Protein AF-A0A194X4X1-F1 (afdb_monomer)

Foldseek 3Di:
DWWWFQDPVRAIDIDDDDPVDDDAEEEEQEDADLDNVLAQAQVCSVVVNNCPGPNVVSVSVRNVVCVVVVHRIYDDCRHNFHPVPPVRVVVCVVCVLVVLLRHPHYHYYYPPDDDDDDDDDDPDDDDVVCPDVHDDPPQLLVSLVSCCVVLVHDDDDDTPPHNVVSNVVSVVRSVLLVLLLVLLALDAQVVVLVVVQVVVVHQDLVLAVVVCVDPLNVCCVPPPPNVDDDDDDDPPSCVSSNVSNVQVVCVVPPDSPDFDFDHDADPVDPSRPDPLNRVSNRVSRVCVSPVNCSVVSSVVCVPCPSCVSPPPVD

Organism: Mollisia scopiformis (NCBI:txid149040)

Secondary structure (DSSP, 8-state):
-EEEEE-TTS-EEEEE--TT----EEEEEEPPPSSGGGSPPHHHHHTT--TTSHHHHHHHHHHHHHHHTT-SEEE-HHHHS-TT-HHHHHHHHHHHHHHHHH-SEEEEE-TT-PPPPPPTT--S---SSTTTSTT----TTHHHHTTHHHHT------TTS-HHHHHHHHHHHHHHHHHHHHHH-SS-HHHHHHHHHHHTT---THHHHHHHTSHHHHHHHH-SS---------TTSSHHHHHHHHHHHHHHHS-TT---------TT-GGGSSHHHHHHHHHHHHHHH-GGGHHHHHHHHHHHGGGGGTSTT-

Sequence (314 aa):
MRLLQYNNDGDFSLIEFNESDIPEYAILSHTWEQDNSKEVTYAEVISGTGQNKDGFKKINFCGEQARQDGLPYFWVDTCCINKQNKAELRHSINSIFRWYRNASRYYVYLSDVSTRKRKASDQSSEHNWDLSFREKTGKEEDKAYSLLGIFGVSIVPTYGEGVAKAFDWLWNRFREIQKCMQDLRPTDPRLDKQRIEATKGGLLQEAYRWVIETSDFQQWRTNQHHRLLWIKGDPGKGKTMLLCGIADELQNSLAKSALLSYFFCQATDSRINRATAVLRGLIYLLVDQQPSLVSHVQASYDEAGKALFEDANA

InterPro domains:
  IPR007111 NACHT nucleoside triphosphatase [PS50837] (227-289)
  IPR010730 Heterokaryon incompatibility [PF06985] (25-138)
  IPR027417 P-loop containing nucleoside triphosphate hydrolase [G3DSA:3.40.50.300] (197-302)
  IPR027417 P-loop containing nucleoside triphosphate hydrolase [SSF52540] (175-281)
  IPR056884 Nephrocystin 3-like, N-terminal [PF24883] (208-304)

Radius of gyration: 24.35 Å; Cα contacts (8 Å, |Δi|>4): 338; chains: 1; bounding box: 62×50×67 Å

pLDDT: mean 79.11, std 14.02, range [32.91, 95.5]

Structure (mmCIF, N/CA/C/O backbone):
data_AF-A0A194X4X1-F1
#
_entry.id   AF-A0A194X4X1-F1
#
loop_
_atom_site.group_PDB
_atom_site.id
_atom_site.type_symbol
_atom_site.label_atom_id
_atom_site.label_alt_id
_atom_site.label_comp_id
_atom_site.label_asym_id
_atom_site.label_entity_id
_atom_site.label_seq_id
_atom_site.pdbx_PDB_ins_code
_atom_site.Cartn_x
_atom_site.Cartn_y
_atom_site.Cartn_z
_atom_site.occupancy
_atom_site.B_iso_or_equiv
_atom_site.auth_seq_id
_atom_site.auth_comp_id
_atom_site.auth_asym_id
_atom_site.auth_atom_id
_atom_site.pdbx_PDB_model_num
ATOM 1 N N . MET A 1 1 ? -9.346 -14.250 13.590 1.00 90.38 1 MET A N 1
ATOM 2 C CA . MET A 1 1 ? -9.015 -12.877 14.045 1.00 90.38 1 MET A CA 1
ATOM 3 C C . MET A 1 1 ? -8.164 -12.924 15.312 1.00 90.38 1 MET A C 1
ATOM 5 O O . MET A 1 1 ? -8.413 -13.788 16.138 1.00 90.38 1 MET A O 1
ATOM 9 N N . ARG A 1 2 ? -7.192 -12.019 15.502 1.00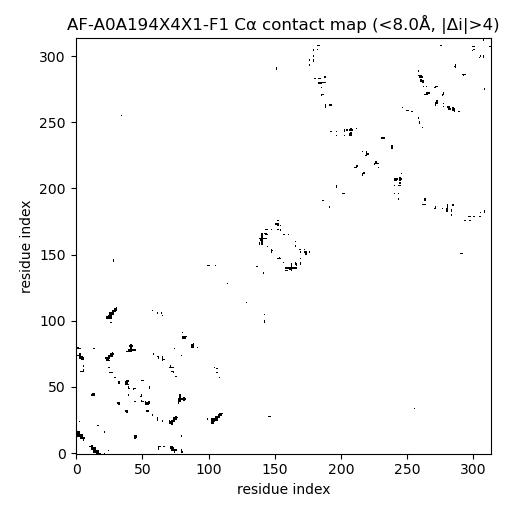 94.25 2 ARG A N 1
ATOM 10 C CA . ARG A 1 2 ? -6.508 -11.867 16.802 1.00 94.25 2 ARG A CA 1
ATOM 11 C C . ARG A 1 2 ? -6.948 -10.591 17.502 1.00 94.25 2 ARG A C 1
ATOM 13 O O . ARG A 1 2 ? -7.105 -9.582 16.826 1.00 94.25 2 ARG A O 1
ATOM 20 N N . LEU A 1 3 ? -7.136 -10.647 18.813 1.00 95.50 3 LEU A N 1
ATOM 21 C CA . LEU A 1 3 ? -7.561 -9.533 19.659 1.00 95.50 3 LEU A CA 1
ATOM 22 C C . LEU A 1 3 ? -6.551 -9.321 20.788 1.00 95.50 3 LEU A C 1
ATOM 24 O O . LEU A 1 3 ? -5.897 -10.265 21.228 1.00 95.50 3 LEU A O 1
ATOM 28 N N . LEU A 1 4 ? -6.443 -8.086 21.261 1.00 94.81 4 LEU A N 1
ATOM 29 C CA . LEU A 1 4 ? -5.730 -7.742 22.482 1.00 94.81 4 LEU A CA 1
ATOM 30 C C . LEU A 1 4 ? -6.656 -7.892 23.685 1.00 94.81 4 LEU A C 1
ATOM 32 O O . LEU A 1 4 ? -7.825 -7.511 23.625 1.00 94.81 4 LEU A O 1
ATOM 36 N N . GLN A 1 5 ? -6.110 -8.392 24.784 1.00 93.69 5 GLN A N 1
ATOM 37 C CA . GLN A 1 5 ? -6.732 -8.387 26.100 1.00 93.69 5 GLN A CA 1
ATOM 38 C C . GLN A 1 5 ? -5.905 -7.510 27.041 1.00 93.69 5 GLN A C 1
ATOM 40 O O . GLN A 1 5 ? -4.679 -7.620 27.072 1.00 93.69 5 GLN A O 1
ATOM 45 N N . TYR A 1 6 ? -6.577 -6.641 27.798 1.00 84.94 6 TYR A N 1
ATOM 46 C CA . TYR A 1 6 ? -5.948 -5.846 28.854 1.00 84.94 6 TYR A CA 1
ATOM 47 C C . TYR A 1 6 ? -5.752 -6.723 30.095 1.00 84.94 6 TYR A C 1
ATOM 49 O O . TYR A 1 6 ? -6.733 -7.180 30.684 1.00 84.94 6 TYR A O 1
ATOM 57 N N . ASN A 1 7 ? -4.506 -6.969 30.491 1.00 82.25 7 ASN A N 1
ATOM 58 C CA . ASN A 1 7 ? -4.187 -7.750 31.682 1.00 82.25 7 ASN A CA 1
ATOM 59 C C . ASN A 1 7 ? -4.237 -6.862 32.937 1.00 82.25 7 ASN A C 1
ATOM 61 O O . ASN A 1 7 ? -4.080 -5.643 32.872 1.00 82.25 7 ASN A O 1
ATOM 65 N N . ASN A 1 8 ? -4.397 -7.478 34.109 1.00 73.94 8 ASN A N 1
ATOM 66 C CA . ASN A 1 8 ? -4.455 -6.751 35.385 1.00 73.94 8 ASN A CA 1
ATOM 67 C C . ASN A 1 8 ? -3.153 -6.004 35.728 1.00 73.94 8 ASN A C 1
ATOM 69 O O . ASN A 1 8 ? -3.193 -5.043 36.491 1.00 73.94 8 ASN A O 1
ATOM 73 N N . ASP A 1 9 ? -2.028 -6.416 35.141 1.00 71.88 9 ASP A N 1
ATOM 74 C CA . ASP A 1 9 ? -0.704 -5.830 35.374 1.00 71.88 9 ASP A CA 1
ATOM 75 C C . ASP A 1 9 ? -0.431 -4.575 34.517 1.00 71.88 9 ASP A C 1
ATOM 77 O O . ASP A 1 9 ? 0.653 -4.003 34.587 1.00 71.88 9 ASP A O 1
ATOM 81 N N . GLY A 1 10 ? -1.405 -4.132 33.707 1.00 68.00 10 GLY A N 1
ATOM 82 C CA . GLY A 1 10 ? -1.264 -2.978 32.804 1.00 68.00 10 GLY A CA 1
ATOM 83 C C . GLY A 1 10 ? -0.652 -3.307 31.437 1.00 68.00 10 GLY A C 1
ATOM 84 O O . GLY A 1 10 ? -0.469 -2.409 30.618 1.00 68.00 10 GLY A O 1
ATOM 85 N N . ASP A 1 11 ? -0.365 -4.586 31.186 1.00 76.56 11 ASP A N 1
ATOM 86 C CA . ASP A 1 11 ? 0.144 -5.108 29.917 1.00 76.56 11 ASP A CA 1
ATOM 87 C C . ASP A 1 11 ? -0.957 -5.708 29.033 1.00 76.56 11 ASP A C 1
ATOM 89 O O . ASP A 1 11 ? -2.075 -5.967 29.481 1.00 76.56 11 ASP A O 1
ATOM 93 N N . PHE A 1 12 ? -0.632 -5.972 27.764 1.00 83.88 12 PHE A N 1
ATOM 94 C CA . PHE A 1 12 ? -1.551 -6.594 26.809 1.00 83.88 12 PHE A CA 1
ATOM 95 C C . PHE A 1 12 ? -1.107 -7.996 26.424 1.00 83.88 12 PHE A C 1
ATOM 97 O O . PHE A 1 12 ? 0.078 -8.253 26.217 1.00 83.88 12 PHE A O 1
ATOM 104 N N . SER A 1 13 ? -2.074 -8.885 26.234 1.00 88.75 13 SER A N 1
ATOM 105 C CA . SER A 1 13 ? -1.852 -10.196 25.629 1.00 88.75 13 SER A CA 1
ATOM 106 C C . SER A 1 13 ? -2.616 -10.320 24.314 1.00 88.75 13 SER A C 1
ATOM 108 O O . SER A 1 13 ? -3.702 -9.768 24.151 1.00 88.75 13 SER A O 1
ATOM 110 N N . LEU A 1 14 ? -2.021 -11.016 23.346 1.00 92.88 14 LEU A N 1
ATOM 111 C CA . LEU A 1 14 ? -2.605 -11.258 22.028 1.00 92.88 14 LEU A CA 1
ATOM 112 C C . LEU A 1 14 ? -3.250 -12.643 22.019 1.00 92.88 14 LEU A C 1
ATOM 114 O O . LEU A 1 14 ? -2.578 -13.639 22.283 1.00 92.88 14 LEU A O 1
ATOM 118 N N . ILE A 1 15 ? -4.540 -12.705 21.702 1.00 93.88 15 ILE A N 1
ATOM 119 C CA . ILE A 1 15 ? -5.329 -13.938 21.716 1.00 93.88 15 ILE A CA 1
ATOM 120 C C . ILE A 1 15 ? -5.933 -14.166 20.336 1.00 93.88 15 ILE A C 1
ATOM 122 O O . ILE A 1 15 ? -6.507 -13.260 19.732 1.00 93.88 15 ILE A O 1
ATOM 126 N N . GLU A 1 16 ? -5.784 -1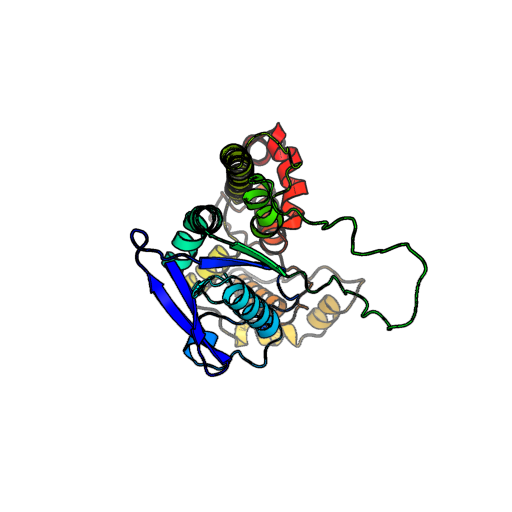5.383 19.822 1.00 92.94 16 GLU A N 1
ATOM 127 C CA . GLU A 1 16 ? -6.300 -15.783 18.517 1.00 92.94 16 GLU A CA 1
ATOM 128 C C . GLU A 1 16 ? -7.663 -16.470 18.641 1.00 92.94 16 GLU A C 1
ATOM 130 O O . GLU A 1 16 ? -7.849 -17.377 19.447 1.00 92.94 16 GLU A O 1
ATOM 135 N N . PHE A 1 17 ? -8.606 -16.029 17.811 1.00 92.06 17 PHE A N 1
ATOM 136 C CA . PHE A 1 17 ? -9.979 -16.515 17.745 1.00 92.06 17 PHE A CA 1
ATOM 137 C C . PHE A 1 17 ? -10.330 -16.973 16.327 1.00 92.06 17 PHE A C 1
ATOM 139 O O . PHE A 1 17 ? -9.944 -16.348 15.327 1.00 92.06 17 PHE A O 1
ATOM 146 N N . ASN A 1 18 ? -11.134 -18.033 16.241 1.00 87.44 18 ASN A N 1
ATOM 147 C CA . ASN A 1 18 ? -11.743 -18.478 14.990 1.00 87.44 18 ASN A CA 1
ATOM 148 C C . ASN A 1 18 ? -12.806 -17.474 14.519 1.00 87.44 18 ASN A C 1
ATOM 150 O O . ASN A 1 18 ? -13.468 -16.833 15.326 1.00 87.44 18 ASN A O 1
ATOM 154 N N . GLU A 1 19 ? -13.019 -17.360 13.204 1.00 80.69 19 GLU A N 1
ATOM 155 C CA . GLU A 1 19 ? -13.990 -16.410 12.621 1.00 80.69 19 GLU A CA 1
ATOM 156 C C . GLU A 1 19 ? -15.463 -16.703 12.979 1.00 80.69 19 GLU A C 1
ATOM 158 O O . GLU A 1 19 ? -16.328 -15.856 12.745 1.00 80.69 19 GLU A O 1
ATOM 163 N N . SER A 1 20 ? -15.762 -17.902 13.485 1.00 81.62 20 SER A N 1
ATOM 164 C CA . SER A 1 20 ? -17.083 -18.310 13.985 1.00 81.62 20 SER A CA 1
ATOM 165 C C . SER A 1 20 ? -17.341 -17.887 15.430 1.00 81.62 20 SER A C 1
ATOM 167 O O . SER A 1 20 ? -18.498 -17.720 15.798 1.00 81.62 20 SER A O 1
ATOM 169 N N . ASP A 1 21 ? -16.282 -17.683 16.219 1.00 89.62 21 ASP A N 1
ATOM 170 C CA . ASP A 1 21 ? -16.339 -17.624 17.686 1.00 89.62 21 ASP A CA 1
ATOM 171 C C . ASP A 1 21 ? -15.577 -16.402 18.216 1.00 89.62 21 ASP A C 1
ATOM 173 O O . ASP A 1 21 ? -14.815 -16.474 19.182 1.00 89.62 21 ASP A O 1
ATOM 177 N N . ILE A 1 22 ? -15.735 -15.269 17.529 1.00 91.56 22 ILE A N 1
ATOM 178 C CA . ILE A 1 22 ? -15.137 -14.002 17.949 1.00 91.56 22 ILE A CA 1
ATOM 179 C C . ILE A 1 22 ? -16.000 -13.434 19.093 1.00 91.56 22 ILE A C 1
ATOM 181 O O . ILE A 1 22 ? -17.202 -13.246 18.882 1.00 91.56 22 ILE A O 1
ATOM 185 N N . PRO A 1 23 ? -15.431 -13.172 20.288 1.00 93.75 23 PRO A N 1
ATOM 186 C CA . PRO A 1 23 ? -16.168 -12.604 21.420 1.00 93.75 23 PRO A CA 1
ATOM 187 C C . PRO A 1 23 ? -16.565 -11.147 21.148 1.00 93.75 23 PRO A C 1
ATOM 189 O O . PRO A 1 23 ? -16.251 -10.605 20.097 1.00 93.75 23 PRO A O 1
ATOM 192 N N . GLU A 1 24 ? -17.224 -10.474 22.089 1.00 93.38 24 GLU A N 1
ATOM 193 C CA . GLU A 1 24 ? -17.407 -9.022 21.990 1.00 93.38 24 GLU A CA 1
ATOM 194 C C . GLU A 1 24 ? -16.065 -8.289 22.130 1.00 93.38 24 GLU A C 1
ATOM 196 O O . GLU A 1 24 ? -15.264 -8.594 23.018 1.00 93.38 24 GLU A O 1
ATOM 201 N N . TYR A 1 25 ? -15.821 -7.310 21.258 1.00 94.75 25 TYR A N 1
ATOM 202 C CA . TYR A 1 25 ? -14.589 -6.523 21.259 1.00 94.75 25 TYR A CA 1
ATOM 203 C C . TYR A 1 25 ? -14.824 -5.073 20.845 1.00 94.75 25 TYR A C 1
ATOM 205 O O . TYR A 1 25 ? -15.781 -4.744 20.136 1.00 94.75 25 TYR A O 1
ATOM 213 N N . ALA A 1 26 ? -13.905 -4.206 21.263 1.00 91.31 26 ALA A N 1
ATOM 214 C CA . ALA A 1 26 ? -13.768 -2.861 20.725 1.00 91.31 26 ALA A CA 1
ATOM 215 C C . ALA A 1 26 ? -12.775 -2.825 19.555 1.00 91.31 26 ALA A C 1
ATOM 217 O O . ALA A 1 26 ? -11.878 -3.657 19.459 1.00 91.31 26 ALA A O 1
ATOM 218 N N . ILE A 1 27 ? -12.876 -1.836 18.676 1.00 90.88 27 ILE A N 1
ATOM 219 C CA . ILE A 1 27 ? -11.908 -1.629 17.597 1.00 90.88 27 ILE A CA 1
ATOM 220 C C . ILE A 1 27 ? -11.362 -0.203 17.616 1.00 90.88 27 ILE A C 1
ATOM 222 O O . ILE A 1 27 ? -12.104 0.747 17.865 1.00 90.88 27 ILE A O 1
ATOM 226 N N . LEU A 1 28 ? -10.065 -0.045 17.353 1.00 86.31 28 LEU A N 1
ATOM 227 C CA . LEU A 1 28 ? -9.414 1.259 17.265 1.00 86.31 28 LEU A CA 1
ATOM 228 C C . LEU A 1 28 ? -9.232 1.683 15.809 1.00 86.31 28 LEU A C 1
ATOM 230 O O . LEU A 1 28 ? -8.457 1.074 15.074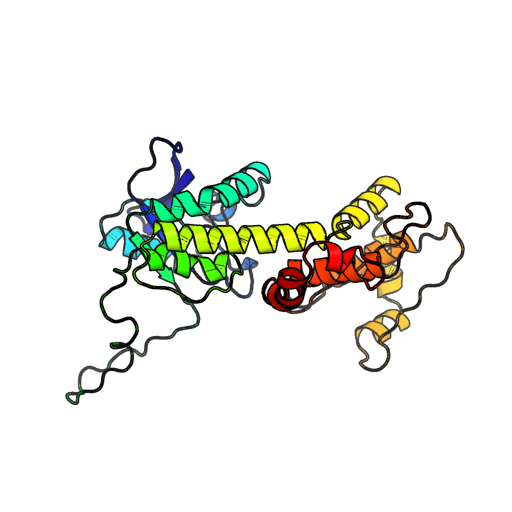 1.00 86.31 28 LEU A O 1
ATOM 234 N N . SER A 1 29 ? -9.869 2.784 15.419 1.00 81.56 29 SER A N 1
ATOM 235 C CA . SER A 1 29 ? -9.439 3.579 14.267 1.00 81.56 29 SER A CA 1
ATOM 236 C C . SER A 1 29 ? -8.467 4.656 14.743 1.00 81.56 29 SER A C 1
ATOM 238 O O . SER A 1 29 ? -8.689 5.296 15.771 1.00 81.56 29 SER A O 1
ATOM 240 N N . HIS A 1 30 ? -7.359 4.843 14.038 1.00 74.81 30 HIS A N 1
ATOM 241 C CA . HIS A 1 30 ? -6.334 5.790 14.453 1.00 74.81 30 HIS A CA 1
ATOM 242 C C . HIS A 1 30 ? -5.532 6.304 13.263 1.00 74.81 30 HIS A C 1
ATOM 244 O O . HIS A 1 30 ? -5.455 5.662 12.214 1.00 74.81 30 HIS A O 1
ATOM 250 N N . THR A 1 31 ? -4.903 7.460 13.444 1.00 66.62 31 THR A N 1
ATOM 251 C CA . THR A 1 31 ? -3.903 7.973 12.509 1.00 66.62 31 THR A CA 1
ATOM 252 C C . THR A 1 31 ? -2.566 7.272 12.725 1.00 66.62 31 THR A C 1
ATOM 254 O O . THR A 1 31 ? -2.163 6.999 13.858 1.00 66.62 31 THR A O 1
ATOM 257 N N . TRP A 1 32 ? -1.878 6.973 11.626 1.00 65.12 32 TRP A N 1
ATOM 258 C CA . TRP A 1 32 ? -0.514 6.457 11.668 1.00 65.12 32 TRP A CA 1
ATOM 259 C C . TRP A 1 32 ? 0.439 7.537 12.165 1.00 65.12 32 TRP A C 1
ATOM 261 O O . TRP A 1 32 ? 0.305 8.709 11.803 1.00 65.12 32 TRP A O 1
ATOM 271 N N . GLU A 1 33 ? 1.425 7.139 12.962 1.00 68.06 33 GLU A N 1
ATOM 272 C CA . GLU A 1 33 ? 2.548 8.017 13.261 1.00 68.06 33 GLU A CA 1
ATOM 273 C C . GLU A 1 33 ? 3.299 8.353 11.962 1.00 68.06 33 GLU A C 1
ATOM 275 O O . GLU A 1 33 ? 3.499 7.492 11.107 1.00 68.06 33 GLU A O 1
ATOM 280 N N . GLN A 1 34 ? 3.770 9.599 11.814 1.00 59.28 34 GLN A N 1
ATOM 281 C CA . GLN A 1 34 ? 4.558 10.020 10.635 1.00 59.28 34 GLN A CA 1
ATOM 282 C C . GLN A 1 34 ? 5.802 9.143 10.410 1.00 59.28 34 GLN A C 1
ATOM 284 O O . GLN A 1 34 ? 6.343 9.055 9.309 1.00 59.28 34 GLN A O 1
ATOM 289 N N . ASP A 1 35 ? 6.268 8.508 11.481 1.00 67.81 35 ASP A N 1
ATOM 290 C CA . ASP A 1 35 ? 7.334 7.533 11.475 1.00 67.81 35 ASP A CA 1
ATOM 291 C C . ASP A 1 35 ? 6.798 6.157 11.877 1.00 67.81 35 ASP A C 1
ATOM 293 O O . ASP A 1 35 ? 6.616 5.875 13.059 1.00 67.81 35 ASP A O 1
ATOM 297 N N . ASN A 1 36 ? 6.651 5.266 10.896 1.00 61.94 36 ASN A N 1
ATOM 298 C CA . ASN A 1 36 ? 6.192 3.892 11.111 1.00 61.94 36 ASN A CA 1
ATOM 299 C C . ASN A 1 36 ? 7.049 3.084 12.103 1.00 61.94 36 ASN A C 1
ATOM 301 O O . ASN A 1 36 ? 6.559 2.113 12.668 1.00 61.94 36 ASN A O 1
ATOM 305 N N . SER A 1 37 ? 8.315 3.445 12.354 1.00 70.31 37 SER A N 1
ATOM 306 C CA . SER A 1 37 ? 9.121 2.759 13.380 1.00 70.31 37 SER A CA 1
ATOM 307 C C . SER A 1 37 ? 8.637 3.042 14.805 1.00 70.31 37 SER A C 1
ATOM 309 O O . SER A 1 37 ? 8.939 2.273 15.719 1.00 70.31 37 SER A O 1
ATOM 311 N N . LYS A 1 38 ? 7.837 4.098 14.988 1.00 78.38 38 LYS A N 1
ATOM 312 C CA . LYS A 1 38 ? 7.166 4.436 16.246 1.00 78.38 38 LYS A CA 1
ATOM 313 C C . LYS A 1 38 ? 5.870 3.663 16.460 1.00 78.38 38 LYS A C 1
ATOM 315 O O . LYS A 1 38 ? 5.238 3.825 17.501 1.00 78.38 38 LYS A O 1
ATOM 320 N N . GLU A 1 39 ? 5.484 2.823 15.509 1.00 83.19 39 GLU A N 1
ATOM 321 C CA . GLU A 1 39 ? 4.330 1.951 15.643 1.00 83.19 39 GLU A CA 1
ATOM 322 C C . GLU A 1 39 ? 4.683 0.670 16.381 1.00 83.19 39 GLU A C 1
ATOM 324 O O . GLU A 1 39 ? 5.759 0.099 16.192 1.00 83.19 39 GLU A O 1
ATOM 329 N N . VAL A 1 40 ? 3.765 0.212 17.228 1.00 87.19 40 VAL A N 1
ATOM 330 C CA . VAL A 1 40 ? 3.900 -1.085 17.891 1.00 87.19 40 VAL A CA 1
ATOM 331 C C . VAL A 1 40 ? 3.398 -2.156 16.936 1.00 87.19 40 VAL A C 1
ATOM 333 O O . VAL A 1 40 ? 2.231 -2.157 16.535 1.00 87.19 40 VAL A O 1
ATOM 336 N N . THR A 1 41 ? 4.298 -3.057 16.561 1.00 89.00 41 THR A N 1
ATOM 337 C CA . THR A 1 41 ? 4.026 -4.146 15.621 1.00 89.00 41 THR A CA 1
ATOM 338 C C . THR A 1 41 ? 3.580 -5.420 16.333 1.00 89.00 41 THR A C 1
ATOM 340 O O . THR A 1 41 ? 3.776 -5.581 17.537 1.00 89.00 41 THR A O 1
ATOM 343 N N . TYR A 1 42 ? 3.031 -6.372 15.572 1.00 88.69 42 TYR A N 1
ATOM 344 C CA . TYR A 1 42 ? 2.687 -7.707 16.076 1.00 88.69 42 TYR A CA 1
ATOM 345 C C . TYR A 1 42 ? 3.860 -8.373 16.811 1.00 88.69 42 TYR A C 1
ATOM 347 O O . TYR A 1 42 ? 3.703 -8.835 17.938 1.00 88.69 42 TYR A O 1
ATOM 355 N N . ALA A 1 43 ? 5.051 -8.370 16.202 1.00 87.75 43 ALA A N 1
ATOM 356 C CA . ALA A 1 43 ? 6.232 -9.002 16.783 1.00 87.75 43 ALA A CA 1
ATOM 357 C C . ALA A 1 43 ? 6.608 -8.385 18.140 1.00 87.75 43 ALA A C 1
ATOM 359 O O . ALA A 1 43 ? 6.995 -9.108 19.049 1.00 87.75 43 ALA A O 1
ATOM 360 N N . GLU A 1 44 ? 6.434 -7.071 18.285 1.00 89.00 44 GLU A N 1
ATOM 361 C CA . GLU A 1 44 ? 6.799 -6.324 19.492 1.00 89.00 44 GLU A CA 1
ATOM 362 C C . GLU A 1 44 ? 5.810 -6.489 20.639 1.00 89.00 44 GLU A C 1
ATOM 364 O O . GLU A 1 44 ? 6.212 -6.376 21.796 1.00 89.00 44 GLU A O 1
ATOM 369 N N . VAL A 1 45 ? 4.537 -6.763 20.338 1.00 88.25 45 VAL A N 1
ATOM 370 C CA . VAL A 1 45 ? 3.580 -7.179 21.371 1.00 88.25 45 VAL A CA 1
ATOM 371 C C . VAL A 1 45 ? 3.926 -8.579 21.864 1.00 88.25 45 VAL A C 1
ATOM 373 O O . VAL A 1 45 ? 3.952 -8.802 23.067 1.00 88.25 45 VAL A O 1
ATOM 376 N N . ILE A 1 46 ? 4.269 -9.503 20.960 1.00 88.00 46 ILE A N 1
ATOM 377 C CA . ILE A 1 46 ? 4.664 -10.869 21.338 1.00 88.00 46 ILE A CA 1
ATOM 378 C C . ILE A 1 46 ? 5.963 -10.882 22.161 1.00 88.00 46 ILE A C 1
ATOM 380 O O . ILE A 1 46 ? 6.070 -11.655 23.109 1.00 88.00 46 ILE A O 1
ATOM 384 N N . SER A 1 47 ? 6.944 -10.037 21.830 1.00 87.31 47 SER A N 1
ATOM 385 C CA . SER A 1 47 ? 8.210 -9.943 22.574 1.00 87.31 47 SER A CA 1
ATOM 386 C C . SER A 1 47 ? 8.168 -9.007 23.785 1.00 87.31 47 SER A C 1
ATOM 388 O O . SER A 1 47 ? 9.153 -8.944 24.517 1.00 87.31 47 SER A O 1
ATOM 390 N N . GLY A 1 48 ? 7.081 -8.254 23.990 1.00 84.56 48 GLY A N 1
ATOM 391 C CA . GLY A 1 48 ? 6.954 -7.279 25.081 1.00 84.56 48 GLY A CA 1
ATOM 392 C C . GLY A 1 48 ? 7.858 -6.042 24.953 1.00 84.56 48 GLY A C 1
ATOM 393 O O . GLY A 1 48 ? 8.114 -5.359 25.937 1.00 84.56 48 GLY A O 1
ATOM 394 N N . THR A 1 49 ? 8.370 -5.724 23.758 1.00 84.62 49 THR A N 1
ATOM 395 C CA . THR A 1 49 ? 9.380 -4.660 23.555 1.00 84.62 49 THR A CA 1
ATOM 396 C C . THR A 1 49 ? 8.808 -3.339 23.021 1.00 84.62 49 THR A C 1
ATOM 398 O O . THR A 1 49 ? 9.560 -2.401 22.758 1.00 84.62 49 THR A O 1
ATOM 401 N N . GLY A 1 50 ? 7.486 -3.242 22.842 1.00 82.12 50 GLY A N 1
ATOM 402 C CA . GLY A 1 50 ? 6.814 -2.092 22.215 1.00 82.12 50 GLY A CA 1
ATOM 403 C C . GLY A 1 50 ? 6.417 -0.934 23.143 1.00 82.12 50 GLY A C 1
ATOM 404 O O . GLY A 1 50 ? 6.015 0.113 22.642 1.00 82.12 50 GLY A O 1
ATOM 405 N N . GLN A 1 51 ? 6.531 -1.084 24.467 1.00 84.25 51 GLN A N 1
ATOM 406 C CA . GLN A 1 51 ? 5.952 -0.151 25.455 1.00 84.25 51 GLN A CA 1
ATOM 407 C C . GLN A 1 51 ? 6.471 1.295 25.356 1.00 84.25 51 GLN A C 1
ATOM 409 O O . GLN A 1 51 ? 5.737 2.246 25.611 1.00 84.25 51 GLN A O 1
ATOM 414 N N . ASN A 1 52 ? 7.727 1.480 24.942 1.00 85.25 52 ASN A N 1
ATOM 415 C CA . ASN A 1 52 ? 8.361 2.803 24.868 1.00 85.25 52 ASN A CA 1
ATOM 416 C C . ASN A 1 52 ? 8.022 3.585 23.589 1.00 85.25 52 ASN A C 1
ATOM 418 O O . ASN A 1 52 ? 8.491 4.710 23.410 1.00 85.25 52 ASN A O 1
ATOM 422 N N . LYS A 1 53 ? 7.255 2.996 22.669 1.00 86.75 53 LYS A N 1
ATOM 423 C CA . LYS A 1 53 ? 6.920 3.630 21.395 1.00 86.75 53 LYS A CA 1
ATOM 424 C C . LYS A 1 53 ? 5.741 4.585 21.530 1.00 86.75 53 LYS A C 1
ATOM 426 O O . LYS A 1 53 ? 4.809 4.337 22.288 1.00 86.75 53 LYS A O 1
ATOM 431 N N . ASP A 1 54 ? 5.722 5.638 20.715 1.00 82.50 54 ASP A N 1
ATOM 432 C CA . ASP A 1 54 ? 4.594 6.577 20.680 1.00 82.50 54 ASP A CA 1
ATOM 433 C C . ASP A 1 54 ? 3.272 5.868 20.333 1.00 82.50 54 ASP A C 1
ATOM 435 O O . ASP A 1 54 ? 2.258 6.109 20.990 1.00 82.50 54 ASP A O 1
ATOM 439 N N . GLY A 1 55 ? 3.308 4.902 19.407 1.00 82.69 55 GLY A N 1
ATOM 440 C CA . GLY A 1 55 ? 2.161 4.069 19.048 1.00 82.69 55 GLY A CA 1
ATOM 441 C C . GLY A 1 55 ? 1.639 3.176 20.182 1.00 82.69 55 GLY A C 1
ATOM 442 O O . GLY A 1 55 ? 0.537 2.645 20.078 1.00 82.69 55 GLY A O 1
ATOM 443 N N . PHE A 1 56 ? 2.362 3.026 21.295 1.00 88.62 56 PHE A N 1
ATOM 444 C CA . PHE A 1 56 ? 1.841 2.329 22.472 1.00 88.62 56 PHE A CA 1
ATOM 445 C C . PHE A 1 56 ? 0.745 3.141 23.175 1.00 88.62 56 PHE A C 1
ATOM 447 O O . PHE A 1 56 ? -0.217 2.569 23.682 1.00 88.62 56 PHE A O 1
ATOM 454 N N . LYS A 1 57 ? 0.823 4.481 23.137 1.00 87.12 57 LYS A N 1
ATOM 455 C CA . LYS A 1 57 ? -0.154 5.377 23.784 1.00 87.12 57 LYS A CA 1
ATOM 456 C C . LYS A 1 57 ? -1.573 5.143 23.269 1.00 87.12 57 LYS A C 1
ATOM 458 O O . LYS A 1 57 ? -2.510 5.106 24.059 1.00 87.12 57 LYS A O 1
ATOM 463 N N . LYS A 1 58 ? -1.729 4.934 21.959 1.00 86.56 58 LYS A N 1
ATOM 464 C CA . LYS A 1 58 ? -3.033 4.656 21.337 1.00 86.56 58 LYS A CA 1
ATOM 465 C C . LYS A 1 58 ? -3.568 3.260 21.667 1.00 86.56 58 LYS A C 1
ATOM 467 O O . LYS A 1 58 ? -4.773 3.101 21.838 1.00 86.56 58 LYS A O 1
ATOM 472 N N . ILE A 1 59 ? -2.685 2.265 21.805 1.00 89.81 59 ILE A N 1
ATOM 473 C CA . ILE A 1 59 ? -3.065 0.914 22.240 1.00 89.81 59 ILE A CA 1
ATOM 474 C C . ILE A 1 59 ? -3.559 0.980 23.685 1.00 89.81 59 ILE A C 1
ATOM 476 O O . ILE A 1 59 ? -4.641 0.475 23.975 1.00 89.81 59 ILE A O 1
ATOM 480 N N . ASN A 1 60 ? -2.822 1.671 24.559 1.00 89.12 60 ASN A N 1
ATOM 481 C CA . ASN A 1 60 ? -3.218 1.851 25.950 1.00 89.12 60 ASN A CA 1
ATOM 482 C C . ASN A 1 60 ? -4.520 2.636 26.094 1.00 89.12 60 ASN A C 1
ATOM 484 O O . ASN A 1 60 ? -5.407 2.195 26.812 1.00 89.12 60 ASN A O 1
ATOM 488 N N . PHE A 1 61 ? -4.685 3.724 25.341 1.00 88.69 61 PHE A N 1
ATOM 489 C CA . PHE A 1 61 ? -5.954 4.445 25.267 1.00 88.69 61 PHE A CA 1
ATOM 490 C C . PHE A 1 61 ? -7.121 3.520 24.893 1.00 88.69 61 PHE A C 1
ATOM 492 O O . PHE A 1 61 ? -8.148 3.513 25.567 1.00 88.69 61 PHE A O 1
ATOM 499 N N . CYS A 1 62 ? -6.960 2.712 23.841 1.00 89.44 62 CYS A N 1
ATOM 500 C CA . CYS A 1 62 ? -8.001 1.790 23.397 1.00 89.44 62 CYS A CA 1
ATOM 501 C C . CYS A 1 62 ? -8.332 0.742 24.462 1.00 89.44 62 CYS A C 1
ATOM 503 O O . CYS A 1 62 ? -9.504 0.504 24.740 1.00 89.44 62 CYS A O 1
ATOM 505 N N . GLY A 1 63 ? -7.308 0.150 25.077 1.00 90.25 63 GLY A N 1
ATOM 506 C CA . GLY A 1 63 ? -7.477 -0.849 26.123 1.00 90.25 63 GLY A CA 1
ATOM 507 C C . GLY A 1 63 ? -8.137 -0.289 27.384 1.00 90.25 63 GLY A C 1
ATOM 508 O O . GLY A 1 63 ? -9.055 -0.906 27.921 1.00 90.25 63 GLY A O 1
ATOM 509 N N . GLU A 1 64 ? -7.738 0.906 27.826 1.00 88.00 64 GLU A N 1
ATOM 510 C CA . GLU A 1 64 ? -8.368 1.595 28.955 1.00 88.00 64 GLU A CA 1
ATOM 511 C C . GLU A 1 64 ? -9.836 1.924 28.671 1.00 88.00 64 GLU A C 1
ATOM 513 O O . GLU A 1 64 ? -10.684 1.698 29.537 1.00 88.00 64 GLU A O 1
ATOM 518 N N . GLN A 1 65 ? -10.148 2.416 27.468 1.00 86.44 65 GLN A N 1
ATOM 519 C CA . GLN A 1 65 ? -11.519 2.745 27.089 1.00 86.44 65 GLN A CA 1
ATOM 520 C C . GLN A 1 65 ? -12.387 1.487 26.942 1.00 86.44 65 GLN A C 1
ATOM 522 O O . GLN A 1 65 ? -13.502 1.457 27.460 1.00 86.44 65 GLN A O 1
ATOM 527 N N . ALA A 1 66 ? -11.857 0.421 26.332 1.00 88.88 66 ALA A N 1
ATOM 528 C CA . ALA A 1 66 ? -12.529 -0.876 26.241 1.00 88.88 66 ALA A CA 1
ATOM 529 C C . ALA A 1 66 ? -12.869 -1.418 27.634 1.00 88.88 66 ALA A C 1
ATOM 531 O O . ALA A 1 66 ? -14.001 -1.826 27.885 1.00 88.88 66 ALA A O 1
ATOM 532 N N . ARG A 1 67 ? -11.918 -1.331 28.573 1.00 88.19 67 ARG A N 1
ATOM 533 C CA . ARG A 1 67 ? -12.115 -1.743 29.967 1.00 88.19 67 ARG A CA 1
ATOM 534 C C . ARG A 1 67 ? -13.203 -0.925 30.667 1.00 88.19 67 ARG A C 1
ATOM 536 O O . ARG A 1 67 ? -13.995 -1.500 31.409 1.00 88.19 67 ARG A O 1
ATOM 543 N N . GLN A 1 68 ? -13.247 0.393 30.451 1.00 86.81 68 GLN A N 1
ATOM 544 C CA . GLN A 1 68 ? -14.301 1.262 30.997 1.00 86.81 68 GLN A CA 1
ATOM 545 C C . GLN A 1 68 ? -15.687 0.900 30.451 1.00 86.81 68 GLN A C 1
ATOM 547 O O . GLN A 1 68 ? -16.662 0.929 31.197 1.00 86.81 68 GLN A O 1
ATOM 552 N N . ASP A 1 69 ? -15.754 0.496 29.184 1.00 86.62 69 ASP A N 1
ATOM 553 C CA . ASP A 1 69 ? -16.993 0.088 28.520 1.00 86.62 69 ASP A CA 1
ATOM 554 C C . ASP A 1 69 ? -17.351 -1.394 28.758 1.00 86.62 69 ASP A C 1
ATOM 556 O O . ASP A 1 69 ? -18.318 -1.895 28.185 1.00 86.62 69 ASP A O 1
ATOM 560 N N . GLY A 1 70 ? -16.594 -2.105 29.604 1.00 89.69 70 GLY A N 1
ATOM 561 C CA . GLY A 1 70 ? -16.847 -3.505 29.958 1.00 89.69 70 GLY A CA 1
ATOM 562 C C . GLY A 1 70 ? -16.467 -4.520 28.876 1.00 89.69 70 GLY A C 1
ATOM 563 O O . GLY A 1 70 ? -16.903 -5.667 28.943 1.00 89.69 70 GLY A O 1
ATOM 564 N N . LEU A 1 71 ? -15.656 -4.127 27.892 1.00 91.69 71 LEU A N 1
ATOM 565 C CA . LEU A 1 71 ? -15.191 -4.994 26.813 1.00 91.69 71 LEU A CA 1
ATOM 566 C C . LEU A 1 71 ? -13.816 -5.588 27.158 1.00 91.69 71 LEU A C 1
ATOM 568 O O . LEU A 1 71 ? -12.836 -4.847 27.266 1.00 91.69 71 LEU A O 1
ATOM 572 N N . PRO A 1 72 ? -13.706 -6.922 27.311 1.00 91.19 72 PRO A N 1
ATOM 573 C CA . PRO A 1 72 ? -12.448 -7.567 27.690 1.00 91.19 72 PRO A CA 1
ATOM 574 C C . PRO A 1 72 ? -11.427 -7.603 26.549 1.00 91.19 72 PRO A C 1
ATOM 576 O O . PRO A 1 72 ? -10.234 -7.781 26.801 1.00 91.19 72 PRO A O 1
ATOM 579 N N . TYR A 1 73 ? -11.891 -7.444 25.308 1.00 95.38 73 TYR A N 1
ATOM 580 C CA . TYR A 1 73 ? -11.070 -7.543 24.114 1.00 95.38 73 TYR A CA 1
ATOM 581 C C . TYR A 1 73 ? -11.156 -6.286 23.264 1.00 95.38 73 TYR A C 1
ATOM 583 O O . TYR A 1 73 ? -12.198 -5.632 23.176 1.00 95.38 73 TYR A O 1
ATOM 591 N N . PHE A 1 74 ? -10.064 -5.976 22.580 1.00 95.06 74 PHE A N 1
ATOM 592 C CA . PHE A 1 74 ? -10.034 -4.903 21.604 1.00 95.06 74 PHE A CA 1
ATOM 593 C C . PHE A 1 74 ? -9.077 -5.205 20.452 1.00 95.06 74 PHE A C 1
ATOM 595 O O . PHE A 1 74 ? -8.222 -6.082 20.542 1.00 95.06 74 PHE A O 1
ATOM 602 N N . TRP A 1 75 ? -9.231 -4.498 19.340 1.00 94.62 75 TRP A N 1
ATOM 603 C CA . TRP A 1 75 ? -8.458 -4.722 18.127 1.00 94.62 75 TRP A CA 1
ATOM 604 C C . TRP A 1 75 ? -7.775 -3.448 17.647 1.00 94.62 75 TRP A C 1
ATOM 606 O O . TRP A 1 75 ? -8.394 -2.385 17.573 1.00 94.62 75 TRP A O 1
ATOM 616 N N . VAL A 1 76 ? -6.506 -3.583 17.263 1.00 91.06 76 VAL A N 1
ATOM 617 C CA . VAL A 1 76 ? -5.681 -2.519 16.681 1.00 91.06 76 VAL A CA 1
ATOM 618 C C . VAL A 1 76 ? -4.877 -3.107 15.521 1.00 91.06 76 VAL A C 1
ATOM 620 O O . VAL A 1 76 ? -4.119 -4.057 15.716 1.00 91.06 76 VAL A O 1
ATOM 623 N N . ASP A 1 77 ? -5.018 -2.564 14.310 1.00 86.81 77 ASP A N 1
ATOM 624 C CA . ASP A 1 77 ? -4.466 -3.173 13.089 1.00 86.81 77 ASP A CA 1
ATOM 625 C C . ASP A 1 77 ? -2.928 -3.270 13.082 1.00 86.81 77 ASP A C 1
ATOM 627 O O . ASP A 1 77 ? -2.365 -4.196 12.492 1.00 86.81 77 ASP A O 1
ATOM 631 N N . THR A 1 78 ? -2.241 -2.331 13.744 1.00 85.75 78 THR A N 1
ATOM 632 C CA . THR A 1 78 ? -0.772 -2.254 13.784 1.00 85.75 78 THR A CA 1
ATOM 633 C C . THR A 1 78 ? -0.143 -3.488 14.422 1.00 85.75 78 THR A C 1
ATOM 635 O O . THR A 1 78 ? 0.904 -3.950 13.963 1.00 85.75 78 THR A O 1
ATOM 638 N N . CYS A 1 79 ? -0.795 -4.048 15.444 1.00 90.00 79 CYS A N 1
ATOM 639 C CA . CYS A 1 79 ? -0.270 -5.158 16.228 1.00 90.00 79 CYS A CA 1
ATOM 640 C C . CYS A 1 79 ? -1.135 -6.422 16.207 1.00 90.00 79 CYS A C 1
ATOM 642 O O . CYS A 1 79 ? -0.604 -7.499 16.453 1.00 90.00 79 CYS A O 1
ATOM 644 N N . CYS A 1 80 ? -2.420 -6.346 15.854 1.00 92.12 80 CYS A N 1
ATOM 645 C CA . CYS A 1 80 ? -3.269 -7.537 15.732 1.00 92.12 80 CYS A CA 1
ATOM 646 C C . CYS A 1 80 ? -3.053 -8.301 14.415 1.00 92.12 80 CYS A C 1
ATOM 648 O O . CYS A 1 80 ? -3.451 -9.463 14.313 1.00 92.12 80 CYS A O 1
ATOM 650 N N . ILE A 1 81 ? -2.414 -7.673 13.418 1.00 87.38 81 ILE A N 1
ATOM 651 C CA . ILE A 1 81 ? -2.081 -8.285 12.126 1.00 87.38 81 ILE A CA 1
ATOM 652 C C . ILE A 1 81 ? -0.568 -8.487 12.028 1.00 87.38 81 ILE A C 1
ATOM 654 O O . ILE A 1 81 ? 0.213 -7.535 12.102 1.00 87.38 81 ILE A O 1
ATOM 658 N N . ASN A 1 82 ? -0.139 -9.714 11.744 1.00 85.94 82 ASN A N 1
ATOM 659 C CA . ASN A 1 82 ? 1.236 -9.988 11.357 1.00 85.94 82 ASN A CA 1
ATOM 660 C C . ASN A 1 82 ? 1.468 -9.574 9.897 1.00 85.94 82 ASN A C 1
ATOM 662 O O . ASN A 1 82 ? 1.328 -10.365 8.961 1.00 85.94 82 ASN A O 1
ATOM 666 N N . LYS A 1 83 ? 1.885 -8.319 9.702 1.00 79.38 83 LYS A N 1
ATOM 667 C CA . LYS A 1 83 ? 2.143 -7.745 8.370 1.00 79.38 83 LYS A CA 1
ATOM 668 C C . LYS A 1 83 ? 3.309 -8.418 7.623 1.00 79.38 83 LYS A C 1
ATOM 670 O O . LYS A 1 83 ? 3.414 -8.250 6.411 1.00 79.38 83 LYS A O 1
ATOM 675 N N . GLN A 1 84 ? 4.157 -9.202 8.302 1.00 79.50 84 GLN A N 1
ATOM 676 C CA . GLN A 1 84 ? 5.226 -9.974 7.651 1.00 79.50 84 GLN A CA 1
ATOM 677 C C . GLN A 1 84 ? 4.688 -11.237 6.957 1.00 79.50 84 GLN A C 1
ATOM 679 O O . GLN A 1 84 ? 5.265 -11.700 5.971 1.00 79.50 84 GLN A O 1
ATOM 684 N N . ASN A 1 85 ? 3.555 -11.776 7.418 1.00 82.94 85 ASN A N 1
ATOM 685 C CA . ASN A 1 85 ? 2.887 -12.899 6.773 1.00 82.94 85 ASN A CA 1
ATOM 686 C C . ASN A 1 85 ? 1.955 -12.389 5.662 1.00 82.94 85 ASN A C 1
ATOM 688 O O . ASN A 1 85 ? 0.859 -11.898 5.918 1.00 82.94 85 ASN A O 1
ATOM 692 N N . LYS A 1 86 ? 2.369 -12.546 4.399 1.00 73.25 86 LYS A N 1
ATOM 693 C CA . LYS A 1 86 ? 1.603 -12.067 3.233 1.00 73.25 86 LYS A CA 1
ATOM 694 C C . LYS A 1 86 ? 0.210 -12.694 3.111 1.00 73.25 86 LYS A C 1
ATOM 696 O O . LYS A 1 86 ? -0.710 -12.015 2.655 1.00 73.25 86 LYS A O 1
ATOM 701 N N . ALA A 1 87 ? 0.054 -13.966 3.485 1.00 74.25 87 ALA A N 1
ATOM 702 C CA . ALA A 1 87 ? -1.240 -14.645 3.433 1.00 74.25 87 ALA A CA 1
ATOM 703 C C . ALA A 1 87 ? -2.191 -14.067 4.486 1.00 74.25 87 ALA A C 1
ATOM 705 O O . ALA A 1 87 ? -3.335 -13.738 4.176 1.00 74.25 87 ALA A O 1
ATOM 706 N N . GLU A 1 88 ? -1.684 -13.852 5.699 1.00 81.88 88 GLU A N 1
ATOM 707 C CA . GLU A 1 88 ? -2.444 -13.232 6.780 1.00 81.88 88 GLU A CA 1
ATOM 708 C C . GLU A 1 88 ? -2.784 -11.773 6.477 1.00 81.88 88 GLU A C 1
ATOM 710 O O . GLU A 1 88 ? -3.924 -11.360 6.667 1.00 81.88 88 GLU A O 1
ATOM 715 N N . LEU A 1 89 ? -1.833 -10.996 5.955 1.00 70.12 89 LEU A N 1
ATOM 716 C CA . LEU A 1 89 ? -2.067 -9.609 5.566 1.00 70.12 89 LEU A CA 1
ATOM 717 C C . LEU A 1 89 ? -3.176 -9.519 4.513 1.00 70.12 89 LEU A C 1
ATOM 719 O O . LEU A 1 89 ? -4.090 -8.709 4.646 1.00 70.12 89 LEU A O 1
ATOM 723 N N . ARG A 1 90 ? -3.140 -10.387 3.494 1.00 65.94 90 ARG A N 1
ATOM 724 C CA . ARG A 1 90 ? -4.192 -10.455 2.473 1.00 65.94 90 ARG A CA 1
ATOM 725 C C . ARG A 1 90 ? -5.543 -10.832 3.081 1.00 65.94 90 ARG A C 1
ATOM 727 O O . ARG A 1 90 ? -6.539 -10.183 2.769 1.00 65.94 90 ARG A O 1
ATOM 734 N N . HIS A 1 91 ? -5.577 -11.857 3.933 1.00 74.81 91 HIS A N 1
ATOM 735 C CA . HIS A 1 91 ? -6.792 -12.277 4.638 1.00 74.81 91 HIS A CA 1
ATOM 736 C C . HIS A 1 91 ? -7.365 -11.144 5.490 1.00 74.81 91 HIS A C 1
ATOM 738 O O . HIS A 1 91 ? -8.561 -10.873 5.439 1.00 74.81 91 HIS A O 1
ATOM 744 N N . SER A 1 92 ? -6.496 -10.436 6.208 1.00 78.12 92 SER A N 1
ATOM 745 C CA . SER A 1 92 ? -6.856 -9.331 7.091 1.00 78.12 92 SER A CA 1
ATOM 746 C C . SER A 1 92 ? -7.413 -8.155 6.309 1.00 78.12 92 SER A C 1
ATOM 748 O O . SER A 1 92 ? -8.469 -7.661 6.669 1.00 78.12 92 SER A O 1
ATOM 750 N N . ILE A 1 93 ? -6.796 -7.765 5.189 1.00 65.50 93 ILE A N 1
ATOM 751 C CA . ILE A 1 93 ? -7.331 -6.722 4.294 1.00 65.50 93 ILE A CA 1
ATOM 752 C C . ILE A 1 93 ? -8.743 -7.084 3.812 1.00 65.50 93 ILE A C 1
ATOM 754 O O . ILE A 1 93 ? -9.635 -6.240 3.817 1.00 65.50 93 ILE A O 1
ATOM 758 N N . ASN A 1 94 ? -8.966 -8.348 3.443 1.00 69.38 94 ASN A N 1
ATOM 759 C CA . ASN A 1 94 ? -10.276 -8.811 2.983 1.00 69.38 94 ASN A CA 1
ATOM 760 C C . ASN A 1 94 ? -11.307 -8.947 4.120 1.00 69.38 94 ASN A C 1
ATOM 762 O O . ASN A 1 94 ? -12.507 -8.926 3.853 1.00 69.38 94 ASN A O 1
ATOM 766 N N . SER A 1 95 ? -10.854 -9.087 5.368 1.00 78.31 95 SER A N 1
ATOM 767 C CA . SER A 1 95 ? -11.704 -9.332 6.542 1.00 78.31 95 SER A CA 1
ATOM 768 C C . SER A 1 95 ? -11.918 -8.092 7.409 1.00 78.31 95 SER A C 1
ATOM 770 O O . SER A 1 95 ? -12.859 -8.067 8.198 1.00 78.31 95 SER A O 1
ATOM 772 N N . ILE A 1 96 ? -11.101 -7.044 7.240 1.00 77.50 96 ILE A N 1
ATOM 773 C CA . ILE A 1 96 ? -11.080 -5.855 8.100 1.00 77.50 96 ILE A CA 1
ATOM 774 C C . ILE A 1 96 ? -12.464 -5.219 8.181 1.00 77.50 96 ILE A C 1
ATOM 776 O O . ILE A 1 96 ? -12.922 -4.877 9.258 1.00 77.50 96 ILE A O 1
ATOM 780 N N . PHE A 1 97 ? -13.194 -5.167 7.065 1.00 71.31 97 PHE A N 1
ATOM 781 C CA . PHE A 1 97 ? -14.548 -4.636 7.043 1.00 71.31 97 PHE A CA 1
ATOM 782 C C . PHE A 1 97 ? -15.488 -5.435 7.954 1.00 71.31 97 PHE A C 1
ATOM 784 O O . PHE A 1 97 ? -16.205 -4.850 8.763 1.00 71.31 97 PHE A O 1
ATOM 791 N N . ARG A 1 98 ? -15.464 -6.769 7.858 1.00 77.19 98 ARG A N 1
ATOM 792 C CA . ARG A 1 98 ? -16.265 -7.642 8.724 1.00 77.19 98 ARG A CA 1
ATOM 793 C C . ARG A 1 98 ? -15.903 -7.418 10.191 1.00 77.19 98 ARG A C 1
ATOM 795 O O . ARG A 1 98 ? -16.798 -7.359 11.027 1.00 77.19 98 ARG A O 1
ATOM 802 N N . TRP A 1 99 ? -14.616 -7.250 10.484 1.00 84.94 99 TRP A N 1
ATOM 803 C CA . TRP A 1 99 ? -14.134 -6.974 11.834 1.00 84.94 99 TRP A CA 1
ATOM 804 C C . TRP A 1 99 ? -14.549 -5.593 12.341 1.00 84.94 99 TRP A C 1
ATOM 806 O O . TRP A 1 99 ? -14.915 -5.469 13.502 1.00 84.94 99 TRP A O 1
ATOM 816 N N . TYR A 1 100 ? -14.572 -4.568 11.492 1.00 80.19 100 TYR A N 1
ATOM 817 C CA . TYR A 1 100 ? -15.178 -3.297 11.865 1.00 80.19 100 TYR A CA 1
ATOM 818 C C . TYR A 1 100 ? -16.667 -3.497 12.092 1.00 80.19 100 TYR A C 1
ATOM 820 O O . TYR A 1 100 ? -17.092 -3.349 13.218 1.00 80.19 100 TYR A O 1
ATOM 828 N N . ARG A 1 101 ? -17.440 -3.951 11.101 1.00 76.38 101 ARG A N 1
ATOM 829 C CA . ARG A 1 101 ? -18.900 -4.140 11.192 1.00 76.38 101 ARG A CA 1
ATOM 830 C C . ARG A 1 101 ? -19.368 -4.875 12.456 1.00 76.38 101 ARG A C 1
ATOM 832 O O . ARG A 1 101 ? -20.417 -4.518 12.993 1.00 76.38 101 ARG A O 1
ATOM 839 N N . ASN A 1 102 ? -18.627 -5.896 12.882 1.00 84.19 102 ASN A N 1
ATOM 840 C CA . ASN A 1 102 ? -18.986 -6.757 14.006 1.00 84.19 102 ASN A CA 1
ATOM 841 C C . ASN A 1 102 ? -18.482 -6.256 15.372 1.00 84.19 102 ASN A C 1
ATOM 843 O O . ASN A 1 102 ? -18.849 -6.848 16.382 1.00 84.19 102 ASN A O 1
ATOM 847 N N . ALA A 1 103 ? -17.675 -5.191 15.432 1.00 86.25 103 ALA A N 1
ATOM 848 C CA . ALA A 1 103 ? -17.193 -4.653 16.702 1.00 86.25 103 ALA A CA 1
ATOM 849 C C . ALA A 1 103 ? -18.338 -4.034 17.527 1.00 86.25 103 ALA A C 1
ATOM 851 O O . ALA A 1 103 ? -19.205 -3.333 16.985 1.00 86.25 103 ALA A O 1
ATOM 852 N N . SER A 1 104 ? -18.299 -4.245 18.846 1.00 86.06 104 SER A N 1
ATOM 853 C CA . SER A 1 104 ? -19.281 -3.732 19.815 1.00 86.06 104 SER A CA 1
ATOM 854 C C . SER A 1 104 ? -19.102 -2.234 20.087 1.00 86.06 104 SER A C 1
ATOM 856 O O . SER A 1 104 ? -20.075 -1.498 20.304 1.00 86.06 104 SER A O 1
ATOM 858 N N . ARG A 1 105 ? -17.848 -1.767 20.070 1.00 82.56 105 ARG A N 1
ATOM 859 C CA . ARG A 1 105 ? -17.459 -0.360 20.245 1.00 82.56 105 ARG A CA 1
ATOM 860 C C . ARG A 1 105 ? -16.328 0.017 19.298 1.00 82.56 105 ARG A C 1
ATOM 862 O O . ARG A 1 105 ? -15.541 -0.829 18.886 1.00 82.56 105 ARG A O 1
ATOM 869 N N . TYR A 1 106 ? -16.258 1.303 18.975 1.00 78.56 106 TYR A N 1
ATOM 870 C CA . TYR A 1 106 ? -15.277 1.874 18.060 1.00 78.56 106 TYR A CA 1
ATOM 871 C C . TYR A 1 106 ? -14.690 3.096 18.734 1.00 78.56 106 TYR A C 1
ATOM 873 O O . TYR A 1 106 ? -15.424 4.016 19.097 1.00 78.56 106 TYR A O 1
ATOM 881 N N . TYR A 1 107 ? -13.378 3.107 18.882 1.00 79.81 107 TYR A N 1
ATOM 882 C CA . TYR A 1 107 ? -12.661 4.259 19.394 1.00 79.81 107 TYR A CA 1
ATOM 883 C C . TYR A 1 107 ? -11.874 4.890 18.261 1.00 79.81 107 TYR A C 1
ATOM 885 O O . TYR A 1 107 ? -11.332 4.194 17.402 1.00 79.81 107 TYR A O 1
ATOM 893 N N . VAL A 1 108 ? -11.833 6.218 18.257 1.00 77.25 108 VAL A N 1
ATOM 894 C CA . VAL A 1 108 ? -11.061 6.996 17.293 1.00 77.25 108 VAL A CA 1
ATOM 895 C C . VAL A 1 108 ? -9.976 7.735 18.057 1.00 77.25 108 VAL A C 1
ATOM 897 O O . VAL A 1 108 ? -10.279 8.476 18.989 1.00 77.25 108 VAL A O 1
ATOM 900 N N . TYR A 1 109 ? -8.720 7.525 17.670 1.00 72.81 109 TYR A N 1
ATOM 901 C CA . TYR A 1 109 ? -7.572 8.211 18.256 1.00 72.81 109 TYR A CA 1
ATOM 902 C C . TYR A 1 109 ? -6.906 9.112 17.214 1.00 72.81 109 TYR A C 1
ATOM 904 O O . TYR A 1 109 ? -6.323 8.624 16.244 1.00 72.81 109 TYR A O 1
ATOM 912 N N . LEU A 1 110 ? -7.001 10.426 17.426 1.00 71.44 110 LEU A N 1
ATOM 913 C CA . LEU A 1 110 ? -6.414 11.459 16.570 1.00 71.44 110 LEU A CA 1
ATOM 914 C C . LEU A 1 110 ? -5.266 12.130 17.324 1.00 71.44 110 LEU A C 1
ATOM 916 O O . LEU A 1 110 ? -5.500 12.887 18.268 1.00 71.44 110 LEU A O 1
ATOM 920 N N . SER A 1 111 ? -4.023 11.824 16.947 1.00 66.06 111 SER A N 1
ATOM 921 C CA . SER A 1 111 ? -2.831 12.305 17.663 1.00 66.06 111 SER A CA 1
ATOM 922 C C . SER A 1 111 ? -2.565 13.807 17.489 1.00 66.06 111 SER A C 1
ATOM 924 O O . SER A 1 111 ? -1.861 14.405 18.302 1.00 66.06 111 SER A O 1
ATOM 926 N N . ASP A 1 112 ? -3.147 14.429 16.465 1.00 62.50 112 ASP A N 1
ATOM 927 C CA . ASP A 1 112 ? -2.996 15.837 16.093 1.00 62.50 112 ASP A CA 1
ATOM 928 C C . ASP A 1 112 ? -4.080 16.764 16.680 1.00 62.50 112 ASP A C 1
ATOM 930 O O . ASP A 1 112 ? -3.984 17.989 16.563 1.00 62.50 112 ASP A O 1
ATOM 934 N N . VAL A 1 113 ? -5.079 16.214 17.378 1.00 55.84 113 VAL A N 1
ATOM 935 C CA . VAL A 1 113 ? -6.165 16.984 18.001 1.00 55.84 113 VAL A CA 1
ATOM 936 C C . VAL A 1 113 ? -5.913 17.133 19.504 1.00 55.84 113 VAL A C 1
ATOM 938 O O . VAL A 1 113 ? -6.091 16.203 20.285 1.00 55.84 113 VAL A O 1
ATOM 941 N N . SER A 1 114 ? -5.510 18.331 19.944 1.00 51.97 114 SER A N 1
ATOM 942 C CA . SER A 1 114 ? -5.270 18.620 21.368 1.00 51.97 114 SER A CA 1
ATOM 943 C C . SER A 1 114 ? -6.507 19.192 22.076 1.00 51.97 114 SER A C 1
ATOM 945 O O . SER A 1 114 ? -7.074 20.203 21.665 1.00 51.97 114 SER A O 1
ATOM 947 N N . THR A 1 115 ? -6.909 18.588 23.198 1.00 44.97 115 THR A N 1
ATOM 948 C CA . THR A 1 115 ? -7.954 19.129 24.086 1.00 44.97 115 THR A CA 1
ATOM 949 C C . THR A 1 115 ? -7.321 20.017 25.166 1.00 44.97 115 THR A C 1
ATOM 951 O O . THR A 1 115 ? -6.537 19.535 25.988 1.00 44.97 115 THR A O 1
ATOM 954 N N . ARG A 1 116 ? -7.647 21.318 25.219 1.00 41.25 116 ARG A N 1
ATOM 955 C CA . ARG A 1 116 ? -7.203 22.207 26.318 1.00 41.25 116 ARG A CA 1
ATOM 956 C C . ARG A 1 116 ? -7.808 21.753 27.659 1.00 41.25 116 ARG A C 1
ATOM 958 O O . ARG A 1 116 ? -9.025 21.662 27.784 1.00 41.25 116 ARG A O 1
ATOM 965 N N . LYS A 1 117 ? -6.974 21.536 28.688 1.00 39.97 117 LYS A N 1
ATOM 966 C CA . LYS A 1 117 ? -7.422 21.251 30.070 1.00 39.97 117 LYS A CA 1
ATOM 967 C C . LYS A 1 117 ? -8.078 22.494 30.708 1.00 39.97 117 LYS A C 1
ATOM 969 O O . LYS A 1 117 ? -7.500 23.579 30.667 1.00 39.97 117 LYS A O 1
ATOM 974 N N . ARG A 1 118 ? -9.269 22.338 31.307 1.00 38.97 118 ARG A N 1
ATOM 975 C CA . ARG A 1 118 ? -10.042 23.392 32.010 1.00 38.97 118 ARG A CA 1
ATOM 976 C C . ARG A 1 118 ? -9.382 23.825 33.337 1.00 38.97 118 ARG A C 1
ATOM 978 O O . ARG A 1 118 ? -8.893 22.977 34.078 1.00 38.97 118 ARG A O 1
ATOM 985 N N . LYS A 1 119 ? -9.438 25.128 33.667 1.00 39.00 119 LYS A N 1
ATOM 986 C CA . LYS A 1 119 ? -9.236 25.684 35.028 1.00 39.00 119 LYS A CA 1
ATOM 987 C C . LYS A 1 119 ? -10.589 25.798 35.749 1.00 39.00 119 LYS A C 1
ATOM 989 O O . LYS A 1 119 ? -11.607 26.030 35.108 1.00 39.00 119 LYS A O 1
ATOM 994 N N . ALA A 1 120 ? -10.588 25.642 37.071 1.00 40.41 120 ALA A N 1
ATOM 995 C CA . ALA A 1 120 ? -11.777 25.446 37.910 1.00 40.41 120 ALA A CA 1
ATOM 996 C C . ALA A 1 120 ? -12.628 26.706 38.221 1.00 40.41 120 ALA A C 1
ATOM 998 O O . ALA A 1 120 ? -13.419 26.661 39.156 1.00 40.41 120 ALA A O 1
ATOM 999 N N . SER A 1 121 ? -12.483 27.825 37.497 1.00 43.59 121 SER A N 1
ATOM 1000 C CA . SER A 1 121 ? -13.044 29.121 37.934 1.00 43.59 121 SER A CA 1
ATOM 1001 C C . SER A 1 121 ? -13.931 29.886 36.944 1.00 43.59 121 SER A C 1
ATOM 1003 O O . SER A 1 121 ? -14.399 30.956 37.314 1.00 43.59 121 SER A O 1
ATOM 1005 N N . ASP A 1 122 ? -14.216 29.387 35.739 1.00 43.19 122 ASP A N 1
ATOM 1006 C CA . ASP A 1 122 ? -14.977 30.178 34.753 1.00 43.19 122 ASP A CA 1
ATOM 1007 C C . ASP A 1 122 ? -16.446 29.741 34.646 1.00 43.19 122 ASP A C 1
ATOM 1009 O O . ASP A 1 122 ? -16.789 28.742 34.010 1.00 43.19 122 ASP A O 1
ATOM 1013 N N . GLN A 1 123 ? -17.314 30.539 35.277 1.00 48.00 123 GLN A N 1
ATOM 1014 C CA . GLN A 1 123 ? -18.769 30.563 35.102 1.00 48.00 123 GLN A CA 1
ATOM 1015 C C . GLN A 1 123 ? -19.153 31.631 34.060 1.00 48.00 123 GLN A C 1
ATOM 1017 O O . GLN A 1 123 ? -19.733 32.663 34.385 1.00 48.00 123 GLN A O 1
ATOM 1022 N N . SER A 1 124 ? -18.820 31.396 32.792 1.00 41.81 124 SER A N 1
ATOM 1023 C CA . SER A 1 124 ? -19.484 32.037 31.652 1.00 41.81 124 SER A CA 1
ATOM 1024 C C . SER A 1 124 ? -19.377 31.132 30.424 1.00 41.81 124 SER A C 1
ATOM 1026 O O . SER A 1 124 ? -18.378 30.462 30.165 1.00 41.81 124 SER A O 1
ATOM 1028 N N . SER A 1 125 ? -20.514 30.989 29.762 1.00 50.75 125 SER A N 1
ATOM 1029 C CA . SER A 1 125 ? -20.912 29.835 28.971 1.00 50.75 125 SER A CA 1
ATOM 1030 C C . SER A 1 125 ? -20.641 30.031 27.483 1.00 50.75 125 SER A C 1
ATOM 1032 O O . SER A 1 125 ? -21.473 30.608 26.797 1.00 50.75 125 SER A O 1
ATOM 1034 N N . GLU A 1 126 ? -19.525 29.482 26.996 1.00 35.69 126 GLU A N 1
ATOM 1035 C CA . GLU A 1 126 ? -19.350 29.014 25.611 1.00 35.69 126 GLU A CA 1
ATOM 1036 C C . GLU A 1 126 ? -18.258 27.920 25.568 1.00 35.69 126 GLU A C 1
ATOM 1038 O O . GLU A 1 126 ? -17.105 28.131 25.944 1.00 35.69 126 GLU A O 1
ATOM 1043 N N . HIS A 1 127 ? -18.650 26.689 25.223 1.00 43.53 127 HIS A N 1
ATOM 1044 C CA . HIS A 1 127 ? -17.842 25.465 25.326 1.00 43.53 127 HIS A CA 1
ATOM 1045 C C . HIS A 1 127 ? -17.332 25.025 23.934 1.00 43.53 127 HIS A C 1
ATOM 1047 O O . HIS A 1 127 ? -18.127 24.624 23.090 1.00 43.53 127 HIS A O 1
ATOM 1053 N N . ASN A 1 128 ? -16.015 25.091 23.674 1.00 40.09 128 ASN A N 1
ATOM 1054 C CA . ASN A 1 128 ? -15.454 25.078 22.299 1.00 40.09 128 ASN A CA 1
ATOM 1055 C C . ASN A 1 128 ? -14.896 23.719 21.782 1.00 40.09 128 ASN A C 1
ATOM 1057 O O . ASN A 1 128 ? -14.366 23.629 20.686 1.00 40.09 128 ASN A O 1
ATOM 1061 N N . TRP A 1 129 ? -15.007 22.629 22.537 1.00 40.62 129 TRP A N 1
ATOM 1062 C CA . TRP A 1 129 ? -14.841 21.247 22.018 1.00 40.62 129 TRP A CA 1
ATOM 1063 C C . TRP A 1 129 ? -16.135 20.431 22.160 1.00 40.62 129 TRP A C 1
ATOM 1065 O O . TRP A 1 129 ? -16.291 19.349 21.605 1.00 40.62 129 TRP A O 1
ATOM 1075 N N . ASP A 1 130 ? -17.090 21.007 22.880 1.00 32.91 130 ASP A N 1
ATOM 1076 C CA . ASP A 1 130 ? -18.251 20.381 23.501 1.00 32.91 130 ASP A CA 1
ATOM 1077 C C . ASP A 1 130 ? -19.489 20.473 22.598 1.00 32.91 130 ASP A C 1
ATOM 1079 O O . ASP A 1 130 ? -20.617 20.402 23.070 1.00 32.91 130 ASP A O 1
ATOM 1083 N N . LEU A 1 131 ? -19.284 20.732 21.296 1.00 36.62 131 LEU A N 1
ATOM 1084 C CA . LEU A 1 131 ? -20.316 21.017 20.290 1.00 36.62 131 LEU A CA 1
ATOM 1085 C C . LEU A 1 131 ? -20.332 20.088 19.079 1.00 36.62 131 LEU A C 1
ATOM 1087 O O . LEU A 1 131 ? -21.396 19.658 18.650 1.00 36.62 131 LEU A O 1
ATOM 1091 N N . SER A 1 132 ? -19.176 19.763 18.520 1.00 37.75 132 SER A N 1
ATOM 1092 C CA . SER A 1 132 ? -19.115 19.180 17.174 1.00 37.75 132 SER A CA 1
ATOM 1093 C C . SER A 1 132 ? -18.843 17.682 17.155 1.00 37.75 132 SER A C 1
ATOM 1095 O O . SER A 1 132 ? -19.265 17.005 16.227 1.00 37.75 132 SER A O 1
ATOM 1097 N N . PHE A 1 133 ? -18.204 17.155 18.197 1.00 37.88 133 PHE A N 1
ATOM 1098 C CA . PHE A 1 133 ? -18.189 15.717 18.474 1.00 37.88 133 PHE A CA 1
ATOM 1099 C C . PHE A 1 133 ? -19.506 15.252 19.126 1.00 37.88 133 PHE A C 1
ATOM 1101 O O . PHE A 1 133 ? -19.784 14.057 19.172 1.00 37.88 133 PHE A O 1
ATOM 1108 N N . ARG A 1 134 ? -20.270 16.221 19.671 1.00 40.09 134 ARG A N 1
ATOM 1109 C CA . ARG A 1 134 ? -21.354 16.102 20.664 1.00 40.09 134 ARG A CA 1
ATOM 1110 C C . ARG A 1 134 ? -22.085 14.767 20.648 1.00 40.09 134 ARG A C 1
ATOM 1112 O O . ARG A 1 134 ? -22.882 14.499 19.757 1.00 40.09 134 ARG A O 1
ATOM 1119 N N . GLU A 1 135 ? -21.908 14.012 21.726 1.00 38.91 135 GLU A N 1
ATOM 1120 C CA . GLU A 1 135 ? -22.924 13.138 22.334 1.00 38.91 135 GLU A CA 1
ATOM 1121 C C . GLU A 1 135 ? -23.524 11.981 21.506 1.00 38.91 135 GLU A C 1
ATOM 1123 O O . GLU A 1 135 ? -24.254 11.174 22.077 1.00 38.91 135 GLU A O 1
ATOM 1128 N N . LYS A 1 136 ? -23.233 11.817 20.210 1.00 39.22 136 LYS A N 1
ATOM 1129 C CA . LYS A 1 136 ? -23.762 10.713 19.391 1.00 39.22 136 LYS A CA 1
ATOM 1130 C C . LYS A 1 136 ? -22.823 10.329 18.243 1.00 39.22 136 LYS A C 1
ATOM 1132 O O . LYS A 1 136 ? -23.130 10.599 17.086 1.00 39.22 136 LYS A O 1
ATOM 1137 N N . THR A 1 137 ? -21.785 9.541 18.501 1.00 44.12 137 THR A N 1
ATOM 1138 C CA . THR A 1 137 ? -21.526 8.439 17.559 1.00 44.12 137 THR A CA 1
ATOM 1139 C C . THR A 1 137 ? -22.657 7.430 17.757 1.00 44.12 137 THR A C 1
ATOM 1141 O O . THR A 1 137 ? -22.638 6.565 18.625 1.00 44.12 137 THR A O 1
ATOM 1144 N N . GLY A 1 138 ? -23.735 7.648 17.012 1.00 51.12 138 GLY A N 1
ATOM 1145 C CA . GLY A 1 138 ? -24.957 6.847 17.056 1.00 51.12 138 GLY A CA 1
ATOM 1146 C C . GLY A 1 138 ? -25.669 6.826 15.709 1.00 51.12 138 GLY A C 1
ATOM 1147 O O . GLY A 1 138 ? -26.860 6.532 15.652 1.00 51.12 138 GLY A O 1
ATOM 1148 N N . LYS A 1 139 ? -24.965 7.188 14.632 1.00 58.59 139 LYS A N 1
ATOM 1149 C CA . LYS A 1 139 ? -25.388 6.863 13.277 1.00 58.59 139 LYS A CA 1
ATOM 1150 C C . LYS A 1 139 ? -24.595 5.648 12.859 1.00 58.59 139 LYS A C 1
ATOM 1152 O O . LYS A 1 139 ? -23.369 5.631 12.934 1.00 58.59 139 LYS A O 1
ATOM 1157 N N . GLU A 1 140 ? -25.304 4.584 12.521 1.00 60.97 140 GLU A N 1
ATOM 1158 C CA . GLU A 1 140 ? -24.668 3.301 12.262 1.00 60.97 140 GLU A CA 1
ATOM 1159 C C . GLU A 1 140 ? -23.666 3.394 11.088 1.00 60.97 140 GLU A C 1
ATOM 1161 O O . GLU A 1 140 ? -22.718 2.616 11.031 1.00 60.97 140 GLU A O 1
ATOM 1166 N N . GLU A 1 141 ? -23.833 4.373 10.194 1.00 68.62 141 GLU A N 1
ATOM 1167 C CA . GLU A 1 141 ? -22.991 4.666 9.029 1.00 68.62 141 GLU A CA 1
ATOM 1168 C C . GLU A 1 141 ? -21.580 5.176 9.364 1.00 68.62 141 GLU A C 1
ATOM 1170 O O . GLU A 1 141 ? -20.659 4.961 8.573 1.00 68.62 141 GLU A O 1
ATOM 1175 N N . ASP A 1 142 ? -21.355 5.770 10.543 1.00 63.22 142 ASP A N 1
ATOM 1176 C CA . ASP A 1 142 ? -20.018 6.230 10.972 1.00 63.22 142 ASP A CA 1
ATOM 1177 C C . ASP A 1 142 ? -19.006 5.072 11.046 1.00 63.22 142 ASP A C 1
ATOM 1179 O O . ASP A 1 142 ? -17.791 5.258 10.893 1.00 63.22 142 ASP A O 1
ATOM 1183 N N . LYS A 1 143 ? -19.514 3.841 11.197 1.00 67.25 143 LYS A N 1
ATOM 1184 C CA . LYS A 1 143 ? -18.729 2.605 11.107 1.00 67.25 143 LYS A CA 1
ATOM 1185 C C . LYS A 1 143 ? -18.035 2.461 9.747 1.00 67.25 143 LYS A C 1
ATOM 1187 O O . LYS A 1 143 ? -16.932 1.930 9.693 1.00 67.25 143 LYS A O 1
ATOM 1192 N N . ALA A 1 144 ? -18.656 2.936 8.667 1.00 67.00 144 ALA A N 1
ATOM 1193 C CA . ALA A 1 144 ? -18.074 2.937 7.329 1.00 67.00 144 ALA A CA 1
ATOM 1194 C C . ALA A 1 144 ? -17.198 4.171 7.094 1.00 67.00 144 ALA A C 1
ATOM 1196 O O . ALA A 1 144 ? -16.084 4.052 6.588 1.00 67.00 144 ALA A O 1
ATOM 1197 N N . TYR A 1 145 ? -17.659 5.361 7.490 1.00 68.19 145 TYR A N 1
ATOM 1198 C CA . TYR A 1 145 ? -16.939 6.599 7.175 1.00 68.19 145 TYR A CA 1
ATOM 1199 C C . TYR A 1 145 ? -15.633 6.770 7.962 1.00 68.19 145 TYR A C 1
ATOM 1201 O O . TYR A 1 145 ? -14.675 7.345 7.447 1.00 68.19 145 TYR A O 1
ATOM 1209 N N . SER A 1 146 ? -15.526 6.180 9.154 1.00 65.44 146 SER A N 1
ATOM 1210 C CA . SER A 1 146 ? -14.258 6.111 9.899 1.00 65.44 146 SER A CA 1
ATOM 1211 C C . SER A 1 146 ? -13.166 5.286 9.199 1.00 65.44 146 SER A C 1
ATOM 1213 O O . SER A 1 146 ? -11.992 5.405 9.554 1.00 65.44 146 SER A O 1
ATOM 1215 N N . LEU A 1 147 ? -13.524 4.483 8.188 1.00 67.19 147 LEU A N 1
ATOM 1216 C CA . LEU A 1 147 ? -12.588 3.689 7.389 1.00 67.19 147 LEU A CA 1
ATOM 1217 C C . LEU A 1 147 ? -12.088 4.400 6.130 1.00 67.19 147 LEU A C 1
ATOM 1219 O O . LEU A 1 147 ? -11.202 3.880 5.454 1.00 67.19 147 LEU A O 1
ATOM 1223 N N . LEU A 1 148 ? -12.609 5.587 5.812 1.00 65.00 148 LEU A N 1
ATOM 1224 C CA . LEU A 1 148 ? -12.216 6.332 4.613 1.00 65.00 148 LEU A CA 1
ATOM 1225 C C . LEU A 1 148 ? -10.718 6.621 4.576 1.00 65.00 148 LEU A C 1
ATOM 1227 O O . LEU A 1 148 ? -10.056 6.322 3.583 1.00 65.00 148 LEU A O 1
ATOM 1231 N N . GLY A 1 149 ? -10.169 7.105 5.693 1.00 58.28 149 GLY A N 1
ATOM 1232 C CA . GLY A 1 149 ? -8.733 7.351 5.827 1.00 58.28 149 GLY A CA 1
ATOM 1233 C C . GLY A 1 149 ? -7.896 6.073 5.741 1.00 58.28 149 GLY A C 1
ATOM 1234 O O . GLY A 1 149 ? -6.832 6.085 5.131 1.00 58.28 149 GLY A O 1
ATOM 1235 N N . ILE A 1 150 ? -8.399 4.958 6.283 1.00 59.62 150 ILE A N 1
ATOM 1236 C CA . ILE A 1 150 ? -7.708 3.658 6.263 1.00 59.62 150 ILE A CA 1
ATOM 1237 C C . ILE A 1 150 ? -7.634 3.100 4.839 1.00 59.62 150 ILE A C 1
ATOM 1239 O O . ILE A 1 150 ? -6.598 2.583 4.427 1.00 59.62 150 ILE A O 1
ATOM 1243 N N . PHE A 1 151 ? -8.717 3.217 4.072 1.00 62.31 151 PHE A N 1
ATOM 1244 C CA . PHE A 1 151 ? -8.772 2.721 2.698 1.00 62.31 151 PHE A CA 1
ATOM 1245 C C . PHE A 1 151 ? -8.279 3.728 1.653 1.00 62.31 151 PHE A C 1
ATOM 1247 O O . PHE A 1 151 ? -8.247 3.391 0.469 1.00 62.31 151 PHE A O 1
ATOM 1254 N N . GLY A 1 152 ? -7.904 4.947 2.059 1.00 61.19 152 GLY A N 1
ATOM 1255 C CA . GLY A 1 152 ? -7.534 6.020 1.131 1.00 61.19 152 GLY A CA 1
ATOM 1256 C C . GLY A 1 152 ? -8.685 6.418 0.203 1.00 61.19 152 GLY A C 1
ATOM 1257 O O . GLY A 1 152 ? -8.464 6.814 -0.938 1.00 61.19 152 GLY A O 1
ATOM 1258 N N . VAL A 1 153 ? -9.922 6.263 0.675 1.00 67.50 153 VAL A N 1
ATOM 1259 C CA . VAL A 1 153 ? -11.146 6.505 -0.085 1.00 67.50 153 VAL A CA 1
ATOM 1260 C C . VAL A 1 153 ? -11.729 7.856 0.321 1.00 67.50 153 VAL A C 1
ATOM 1262 O O . VAL A 1 153 ? -11.811 8.175 1.501 1.00 67.50 153 VAL A O 1
ATOM 1265 N N . SER A 1 154 ? -12.192 8.635 -0.656 1.00 66.31 154 SER A N 1
ATOM 1266 C CA . SER A 1 154 ? -12.995 9.835 -0.417 1.00 66.31 154 SER A CA 1
ATOM 1267 C C . SER A 1 154 ? -14.404 9.608 -0.959 1.00 66.31 154 SER A C 1
ATOM 1269 O O . SER A 1 154 ? -14.579 9.415 -2.162 1.00 66.31 154 SER A O 1
ATOM 1271 N N . ILE A 1 155 ? -15.395 9.592 -0.066 1.00 70.06 155 ILE A N 1
ATOM 1272 C CA . ILE A 1 155 ? -16.826 9.620 -0.399 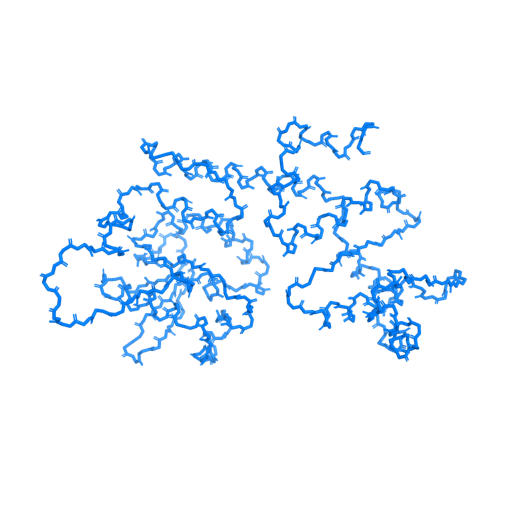1.00 70.06 155 ILE A CA 1
ATOM 1273 C C . ILE A 1 155 ? -17.498 10.708 0.433 1.00 70.06 155 ILE A C 1
ATOM 1275 O O . ILE A 1 155 ? -17.056 11.002 1.544 1.00 70.06 155 ILE A O 1
ATOM 1279 N N . VAL A 1 156 ? -18.570 11.294 -0.098 1.00 69.94 156 VAL A N 1
ATOM 1280 C CA . VAL A 1 156 ? -19.404 12.240 0.650 1.00 69.94 156 VAL A CA 1
ATOM 1281 C C . VAL A 1 156 ? -20.299 11.440 1.607 1.00 69.94 156 VAL A C 1
ATOM 1283 O O . VAL A 1 156 ? -21.080 10.613 1.130 1.00 69.94 156 VAL A O 1
ATOM 1286 N N . PRO A 1 157 ? -20.209 11.650 2.936 1.00 67.00 157 PRO A N 1
ATOM 1287 C CA . PRO A 1 157 ? -21.063 10.953 3.891 1.00 67.00 157 PRO A CA 1
ATOM 1288 C C . PRO A 1 157 ? -22.547 11.226 3.627 1.00 67.00 157 PRO A C 1
ATOM 1290 O O . PRO A 1 157 ? -22.971 12.381 3.569 1.00 67.00 157 PRO A O 1
ATOM 1293 N N . THR A 1 158 ? -23.341 10.166 3.502 1.00 71.62 158 THR A N 1
ATOM 1294 C CA . THR A 1 158 ? -24.788 10.220 3.269 1.00 71.62 158 THR A CA 1
ATOM 1295 C C . THR A 1 158 ? -25.513 9.574 4.443 1.00 71.62 158 THR A C 1
ATOM 1297 O O . THR A 1 158 ? -25.788 8.382 4.469 1.00 71.62 158 THR A O 1
ATOM 1300 N N . TYR A 1 159 ? -25.828 10.367 5.462 1.00 68.56 159 TYR A N 1
ATOM 1301 C CA . TYR A 1 159 ? -26.480 9.855 6.668 1.00 68.56 159 TYR A CA 1
ATOM 1302 C C . TYR A 1 159 ? -27.966 9.532 6.455 1.00 68.56 159 TYR A C 1
ATOM 1304 O O . TYR A 1 159 ? -28.692 10.337 5.873 1.00 68.56 159 TYR A O 1
ATOM 1312 N N . GLY A 1 160 ? -28.444 8.423 7.032 1.00 67.94 160 GLY A N 1
ATOM 1313 C CA . GLY A 1 160 ? -29.840 7.976 6.945 1.00 67.94 160 GLY A CA 1
ATOM 1314 C C . GLY A 1 160 ? -30.079 6.876 5.906 1.00 67.94 160 GLY A C 1
ATOM 1315 O O . GLY A 1 160 ? -31.209 6.413 5.759 1.00 67.94 160 GLY A O 1
ATOM 1316 N N . GLU A 1 161 ? -29.035 6.440 5.195 1.00 76.25 161 GLU A N 1
ATOM 1317 C CA . GLU A 1 161 ? -29.089 5.321 4.250 1.00 76.25 161 GLU A CA 1
ATOM 1318 C C . GLU A 1 161 ? -28.952 3.945 4.926 1.00 76.25 161 GLU A C 1
ATOM 1320 O O . GLU A 1 161 ? -29.303 2.921 4.329 1.00 76.25 161 GLU A O 1
ATOM 1325 N N . GLY A 1 162 ? -28.492 3.927 6.179 1.00 70.81 162 GLY A N 1
ATOM 1326 C CA . GLY A 1 162 ? -28.207 2.731 6.957 1.00 70.81 162 GLY A CA 1
ATOM 1327 C C . GLY A 1 162 ? -26.780 2.219 6.754 1.00 70.81 162 GLY A C 1
ATOM 1328 O O . GLY A 1 162 ? -26.189 2.323 5.678 1.00 70.81 162 GLY A O 1
ATOM 1329 N N . VAL A 1 163 ? -26.228 1.601 7.801 1.00 68.31 163 VAL A N 1
ATOM 1330 C CA . VAL A 1 163 ? -24.829 1.136 7.846 1.00 68.31 163 VAL A CA 1
ATOM 1331 C C . VAL A 1 163 ? -24.437 0.222 6.694 1.00 68.31 163 VAL A C 1
ATOM 1333 O O . VAL A 1 163 ? -23.336 0.338 6.165 1.00 68.31 163 VAL A O 1
ATOM 1336 N N . ALA A 1 164 ? -25.332 -0.679 6.286 1.00 69.94 164 ALA A N 1
ATOM 1337 C CA . ALA A 1 164 ? -25.058 -1.615 5.203 1.00 69.94 164 ALA A CA 1
ATOM 1338 C C . ALA A 1 164 ? -24.776 -0.878 3.887 1.00 69.94 164 ALA A C 1
ATOM 1340 O O . ALA A 1 164 ? -23.785 -1.181 3.230 1.00 69.94 164 ALA A O 1
ATOM 1341 N N . LYS A 1 165 ? -25.581 0.142 3.558 1.00 77.31 165 LYS A N 1
ATOM 1342 C CA . LYS A 1 165 ? -25.369 0.954 2.356 1.00 77.31 165 LYS A CA 1
ATOM 1343 C C . LYS A 1 165 ? -24.095 1.780 2.457 1.00 77.31 165 LYS A C 1
ATOM 1345 O O . LYS A 1 165 ? -23.316 1.771 1.512 1.00 77.31 165 LYS A O 1
ATOM 1350 N N . ALA A 1 166 ? -23.831 2.412 3.601 1.00 74.62 166 ALA A N 1
ATOM 1351 C CA . ALA A 1 166 ? -22.597 3.175 3.800 1.00 74.62 166 ALA A CA 1
ATOM 1352 C C . ALA A 1 166 ? -21.338 2.312 3.579 1.00 74.62 166 ALA A C 1
ATOM 1354 O O . ALA A 1 166 ? -20.359 2.758 2.975 1.00 74.62 166 ALA A O 1
ATOM 1355 N N . PHE A 1 167 ? -21.376 1.045 4.002 1.00 73.31 167 PHE A N 1
ATOM 1356 C CA . PHE A 1 167 ? -20.306 0.091 3.725 1.00 73.31 167 PHE A CA 1
ATOM 1357 C C . PHE A 1 167 ? -20.262 -0.398 2.277 1.00 73.31 167 PHE A C 1
ATOM 1359 O O . PHE A 1 167 ? -19.164 -0.549 1.744 1.00 73.31 167 PHE A O 1
ATOM 1366 N N . ASP A 1 168 ? -21.407 -0.607 1.625 1.00 78.56 168 ASP A N 1
ATOM 1367 C CA . ASP A 1 168 ? -21.446 -0.924 0.194 1.00 78.56 168 ASP A CA 1
ATOM 1368 C C . ASP A 1 168 ? -20.810 0.206 -0.632 1.00 78.56 168 ASP A C 1
ATOM 1370 O O . ASP A 1 168 ? -19.987 -0.067 -1.506 1.00 78.56 168 ASP A O 1
ATOM 1374 N N . TRP A 1 169 ? -21.103 1.474 -0.316 1.00 79.44 169 TRP A N 1
ATOM 1375 C CA . TRP A 1 169 ? -20.468 2.641 -0.942 1.00 79.44 169 TRP A CA 1
ATOM 1376 C C . TRP A 1 169 ? -18.955 2.647 -0.756 1.00 79.44 169 TRP A C 1
ATOM 1378 O O . TRP A 1 169 ? -18.210 2.759 -1.732 1.00 79.44 169 TRP A O 1
ATOM 1388 N N . LEU A 1 170 ? -18.495 2.490 0.488 1.00 74.88 170 LEU A N 1
ATOM 1389 C CA . LEU A 1 170 ? -17.072 2.416 0.805 1.00 74.88 170 LEU A CA 1
ATOM 1390 C C . LEU A 1 170 ? -16.384 1.302 0.006 1.00 74.88 170 LEU A C 1
ATOM 1392 O O . LEU A 1 170 ? -15.318 1.512 -0.570 1.00 74.88 170 LEU A O 1
ATOM 1396 N N . TRP A 1 171 ? -16.992 0.118 -0.032 1.00 73.62 171 TRP A N 1
ATOM 1397 C CA . TRP A 1 171 ? -16.414 -1.061 -0.661 1.00 73.62 171 TRP A CA 1
ATOM 1398 C C . TRP A 1 171 ? -16.392 -0.963 -2.182 1.00 73.62 171 TRP A C 1
ATOM 1400 O O . TRP A 1 171 ? -15.399 -1.337 -2.809 1.00 73.62 171 TRP A O 1
ATOM 1410 N N . ASN A 1 172 ? -17.456 -0.428 -2.779 1.00 81.38 172 ASN A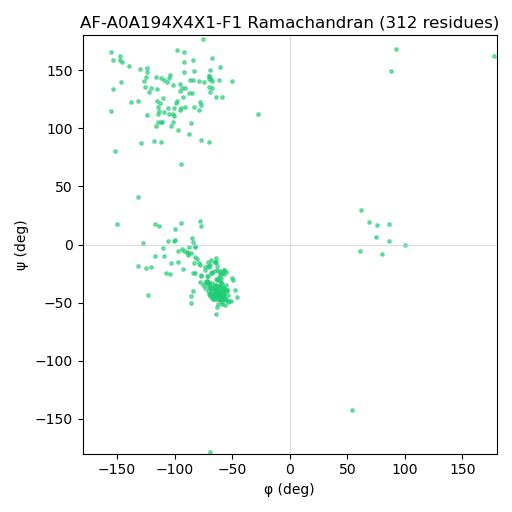 N 1
ATOM 1411 C CA . ASN A 1 172 ? -17.499 -0.145 -4.207 1.00 81.38 172 ASN A CA 1
ATOM 1412 C C . ASN A 1 172 ? -16.407 0.856 -4.576 1.00 81.38 172 ASN A C 1
ATOM 1414 O O . ASN A 1 172 ? -15.604 0.569 -5.463 1.00 81.38 172 ASN A O 1
ATOM 1418 N N . ARG A 1 173 ? -16.273 1.948 -3.815 1.00 81.69 173 ARG A N 1
ATOM 1419 C CA . ARG A 1 173 ? -15.240 2.947 -4.089 1.00 81.69 173 ARG A CA 1
ATOM 1420 C C . ARG A 1 173 ? -13.824 2.410 -3.880 1.00 81.69 173 ARG A C 1
ATOM 1422 O O . ARG A 1 173 ? -12.938 2.668 -4.691 1.00 81.69 173 ARG A O 1
ATOM 1429 N N . PHE A 1 174 ? -13.599 1.608 -2.841 1.00 77.75 174 PHE A N 1
ATOM 1430 C CA . PHE A 1 174 ? -12.321 0.924 -2.643 1.00 77.75 174 PHE A CA 1
ATOM 1431 C C . PHE A 1 174 ? -12.002 -0.020 -3.810 1.00 77.75 174 PHE A C 1
ATOM 1433 O O . PHE A 1 174 ? -10.891 0.000 -4.335 1.00 77.75 174 PHE A O 1
ATOM 1440 N N . ARG A 1 175 ? -12.973 -0.825 -4.262 1.00 80.00 175 ARG A N 1
ATOM 1441 C CA . ARG A 1 175 ? -12.809 -1.731 -5.411 1.00 80.00 175 ARG A CA 1
ATOM 1442 C C . ARG A 1 175 ? -12.507 -0.983 -6.704 1.00 80.00 175 ARG A C 1
ATOM 1444 O O . ARG A 1 175 ? -11.665 -1.448 -7.466 1.00 80.00 175 ARG A O 1
ATOM 1451 N N . GLU A 1 176 ? -13.162 0.146 -6.945 1.00 84.25 176 GLU A N 1
ATOM 1452 C CA . GLU A 1 176 ? -12.887 1.016 -8.093 1.00 84.25 176 GLU A CA 1
ATOM 1453 C C . GLU A 1 176 ? -11.449 1.525 -8.074 1.00 84.25 176 GLU A C 1
ATOM 1455 O O . GLU A 1 176 ? -10.747 1.390 -9.074 1.00 84.25 176 GLU A O 1
ATOM 1460 N N . ILE A 1 177 ? -10.979 2.013 -6.923 1.00 82.25 177 ILE A N 1
ATOM 1461 C CA . ILE A 1 177 ? -9.592 2.454 -6.748 1.00 82.25 177 ILE A CA 1
ATOM 1462 C C . ILE A 1 177 ? -8.617 1.293 -6.966 1.00 82.25 177 ILE A C 1
ATOM 1464 O O . ILE A 1 177 ? -7.625 1.435 -7.677 1.00 82.25 177 ILE A O 1
ATOM 1468 N N . GLN A 1 178 ? -8.897 0.112 -6.409 1.00 81.12 178 GLN A N 1
ATOM 1469 C CA . GLN A 1 178 ? -8.051 -1.065 -6.626 1.00 81.12 178 GLN A CA 1
ATOM 1470 C C . GLN A 1 178 ? -8.012 -1.481 -8.098 1.00 81.12 178 GLN A C 1
ATOM 1472 O O . GLN A 1 178 ? -6.952 -1.854 -8.597 1.00 81.12 178 GLN A O 1
ATOM 1477 N N . LYS A 1 179 ? -9.142 -1.399 -8.804 1.00 86.06 179 LYS A N 1
ATOM 1478 C CA . LYS A 1 179 ? -9.218 -1.690 -10.235 1.00 86.06 179 LYS A CA 1
ATOM 1479 C C . LYS A 1 179 ? -8.439 -0.661 -11.055 1.00 86.06 179 LYS A C 1
ATOM 1481 O O . LYS A 1 179 ? -7.652 -1.056 -11.907 1.00 86.06 179 LYS A O 1
ATOM 1486 N N . CYS A 1 180 ? -8.582 0.625 -10.742 1.00 88.38 180 CYS A N 1
ATOM 1487 C CA . CYS A 1 180 ? -7.787 1.698 -11.333 1.00 88.38 180 CYS A CA 1
ATOM 1488 C C . CYS A 1 180 ? -6.290 1.447 -11.138 1.00 88.38 180 CYS A C 1
ATOM 1490 O O . CYS A 1 180 ? -5.537 1.480 -12.102 1.00 88.38 180 CYS A O 1
ATOM 1492 N N . MET A 1 181 ? -5.854 1.093 -9.926 1.00 85.75 181 MET A N 1
ATOM 1493 C CA . MET A 1 181 ? -4.447 0.783 -9.646 1.00 85.75 181 MET A CA 1
ATOM 1494 C C 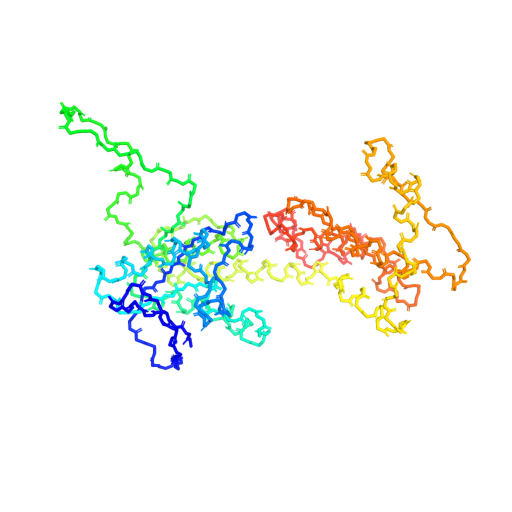. MET A 1 181 ? -3.948 -0.469 -10.381 1.00 85.75 181 MET A C 1
ATOM 1496 O O . MET A 1 181 ? -2.792 -0.511 -10.801 1.00 85.75 181 MET A O 1
ATOM 1500 N N . GLN A 1 182 ? -4.799 -1.484 -10.554 1.00 86.25 182 GLN A N 1
ATOM 1501 C CA . GLN A 1 182 ? -4.479 -2.673 -11.350 1.00 86.25 182 GLN A CA 1
ATOM 1502 C C . GLN A 1 182 ? -4.321 -2.329 -12.830 1.00 86.25 182 GLN A C 1
ATOM 1504 O O . GLN A 1 182 ? -3.329 -2.720 -13.439 1.00 86.25 182 GLN A O 1
ATOM 1509 N N . ASP A 1 183 ? -5.256 -1.562 -13.385 1.00 88.94 183 ASP A N 1
ATOM 1510 C CA . ASP A 1 183 ? -5.208 -1.133 -14.778 1.00 88.94 183 ASP A CA 1
ATOM 1511 C C . ASP A 1 183 ? -4.083 -0.120 -15.012 1.00 88.94 183 ASP A C 1
ATOM 1513 O O . ASP A 1 183 ? -3.450 -0.148 -16.061 1.00 88.94 183 ASP A O 1
ATOM 1517 N N . LEU A 1 184 ? -3.751 0.729 -14.037 1.00 88.75 184 LEU A N 1
ATOM 1518 C CA . LEU A 1 184 ? -2.624 1.657 -14.110 1.00 88.75 184 LEU A CA 1
ATOM 1519 C C . LEU A 1 184 ? -1.296 0.904 -14.191 1.00 88.75 184 LEU A C 1
ATOM 1521 O O . LEU A 1 184 ? -0.400 1.368 -14.887 1.00 88.75 184 LEU A O 1
ATOM 1525 N N . ARG A 1 185 ? -1.166 -0.247 -13.522 1.00 83.88 185 ARG A N 1
ATOM 1526 C CA . ARG A 1 185 ? 0.075 -1.018 -13.352 1.00 83.88 185 ARG A CA 1
A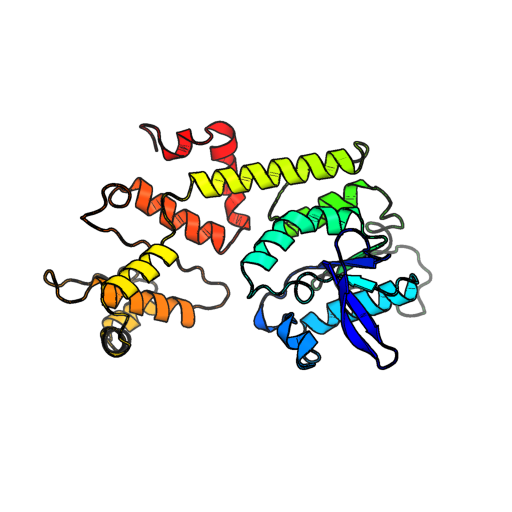TOM 1527 C C . ARG A 1 185 ? 0.308 -2.017 -14.505 1.00 83.88 185 ARG A C 1
ATOM 1529 O O . ARG A 1 185 ? -0.134 -3.160 -14.406 1.00 83.88 185 ARG A O 1
ATOM 1536 N N . PRO A 1 186 ? 1.084 -1.683 -15.562 1.00 77.25 186 PRO A N 1
ATOM 1537 C CA . PRO A 1 186 ? 1.500 -2.681 -16.554 1.00 77.25 186 PRO A CA 1
ATOM 1538 C C . PRO A 1 186 ? 2.464 -3.716 -15.949 1.00 77.25 186 PRO A C 1
ATOM 1540 O O . PRO A 1 186 ? 2.459 -4.884 -16.327 1.00 77.25 186 PRO A O 1
ATOM 1543 N N . THR A 1 187 ? 3.293 -3.275 -15.002 1.00 81.94 187 THR A N 1
ATOM 1544 C CA . THR A 1 187 ? 4.240 -4.069 -14.212 1.00 81.94 187 THR A CA 1
ATOM 1545 C C . THR A 1 187 ? 4.518 -3.343 -12.889 1.00 81.94 187 THR A C 1
ATOM 1547 O O . THR A 1 187 ? 4.193 -2.163 -12.762 1.00 81.94 187 THR A O 1
ATOM 1550 N N . ASP A 1 188 ? 5.113 -4.023 -11.905 1.00 84.69 188 ASP A N 1
ATOM 1551 C CA . ASP A 1 188 ? 5.640 -3.369 -10.696 1.00 84.69 188 ASP A CA 1
ATOM 1552 C C . ASP A 1 188 ? 7.151 -3.213 -10.812 1.00 84.69 188 ASP A C 1
ATOM 1554 O O . ASP A 1 188 ? 7.861 -4.226 -10.755 1.00 84.69 188 ASP A O 1
ATOM 1558 N N . PRO A 1 189 ? 7.657 -1.971 -10.929 1.00 88.94 189 PRO A N 1
ATOM 1559 C CA . PRO A 1 189 ? 9.082 -1.745 -11.113 1.00 88.94 189 PRO A CA 1
ATOM 1560 C C . PRO A 1 189 ? 9.948 -2.313 -9.979 1.00 88.94 189 PRO A C 1
ATOM 1562 O O . PRO A 1 189 ? 11.108 -2.650 -10.222 1.00 88.94 189 PRO A O 1
ATOM 1565 N N . ARG A 1 190 ? 9.406 -2.485 -8.761 1.00 87.69 190 ARG A N 1
ATOM 1566 C CA . ARG A 1 190 ? 10.122 -3.113 -7.633 1.00 87.69 190 ARG A CA 1
ATOM 1567 C C . ARG A 1 190 ? 10.327 -4.603 -7.873 1.00 87.69 190 ARG A C 1
ATOM 1569 O O . ARG A 1 190 ? 11.411 -5.127 -7.624 1.00 87.69 190 ARG A O 1
ATOM 1576 N N . LEU A 1 191 ? 9.300 -5.287 -8.380 1.00 87.69 191 LEU A N 1
ATOM 1577 C CA . LEU A 1 191 ? 9.398 -6.702 -8.746 1.00 87.69 191 LEU A CA 1
ATOM 1578 C C . LEU A 1 191 ? 10.294 -6.891 -9.971 1.00 87.69 191 LEU A C 1
ATOM 1580 O O . LEU A 1 191 ? 11.052 -7.857 -10.028 1.00 87.69 191 LEU A O 1
ATOM 1584 N N . ASP A 1 192 ? 10.263 -5.956 -10.923 1.00 88.38 192 ASP A N 1
ATOM 1585 C CA . ASP A 1 192 ? 11.192 -5.972 -12.052 1.00 88.38 192 ASP A CA 1
ATOM 1586 C C . ASP A 1 192 ? 12.639 -5.803 -11.606 1.00 88.38 192 ASP A C 1
ATOM 1588 O O . ASP A 1 192 ? 13.492 -6.566 -12.056 1.00 88.38 192 ASP A O 1
ATOM 1592 N N . LYS A 1 193 ? 12.916 -4.873 -10.685 1.00 90.19 193 LYS A N 1
ATOM 1593 C CA . LYS A 1 193 ? 14.238 -4.715 -10.066 1.00 90.19 193 LYS A CA 1
ATOM 1594 C C . LYS A 1 193 ? 14.701 -6.021 -9.413 1.00 90.19 193 LYS A C 1
ATOM 1596 O O . LYS A 1 193 ? 15.769 -6.518 -9.763 1.00 90.19 193 LYS A O 1
ATOM 1601 N N . GLN A 1 194 ? 13.869 -6.628 -8.560 1.00 88.06 194 GLN A N 1
ATOM 1602 C CA . GLN A 1 194 ? 14.174 -7.912 -7.907 1.00 88.06 194 GLN A CA 1
ATOM 1603 C C . GLN A 1 194 ? 14.451 -9.030 -8.922 1.00 88.06 194 GLN A C 1
ATOM 1605 O O . GLN A 1 194 ? 15.411 -9.787 -8.784 1.00 88.06 194 GLN A O 1
ATOM 1610 N N . ARG A 1 195 ? 13.640 -9.122 -9.983 1.00 88.06 195 ARG A N 1
ATOM 1611 C CA . ARG A 1 195 ? 13.834 -10.096 -11.065 1.00 88.06 195 ARG A CA 1
ATOM 1612 C C . ARG A 1 195 ? 15.135 -9.848 -11.828 1.00 88.06 195 ARG A C 1
ATOM 1614 O O . ARG A 1 195 ? 15.839 -10.809 -12.140 1.00 88.06 195 ARG A O 1
ATOM 1621 N N . ILE A 1 196 ? 15.456 -8.591 -12.146 1.00 88.25 196 ILE A N 1
ATOM 1622 C CA . ILE A 1 196 ? 16.700 -8.200 -12.827 1.00 88.25 196 ILE A CA 1
ATOM 1623 C C . ILE A 1 196 ? 17.908 -8.613 -11.991 1.00 88.25 196 ILE A C 1
ATOM 1625 O O . ILE A 1 196 ? 18.841 -9.200 -12.537 1.00 88.25 196 ILE A O 1
ATOM 1629 N N . GLU A 1 197 ? 17.876 -8.337 -10.690 1.00 89.44 197 GLU A N 1
ATOM 1630 C CA . GLU A 1 197 ? 18.941 -8.706 -9.760 1.00 89.44 197 GLU A CA 1
ATOM 1631 C C . GLU A 1 197 ? 19.111 -10.218 -9.689 1.00 89.44 197 GLU A C 1
ATOM 1633 O O . GLU A 1 197 ? 20.208 -10.715 -9.932 1.00 89.44 197 GLU A O 1
ATOM 1638 N N . ALA A 1 198 ? 18.026 -10.959 -9.459 1.00 87.62 198 ALA A N 1
ATOM 1639 C CA . ALA A 1 198 ? 18.065 -12.416 -9.375 1.00 87.62 198 ALA A CA 1
ATOM 1640 C C . ALA A 1 198 ? 18.605 -13.060 -10.663 1.00 87.62 198 ALA A C 1
ATOM 1642 O O . ALA A 1 198 ? 19.472 -13.929 -10.614 1.00 87.62 198 ALA A O 1
ATOM 1643 N N . THR A 1 199 ? 18.153 -12.589 -11.830 1.00 86.62 199 THR A N 1
ATOM 1644 C CA . THR A 1 199 ? 18.580 -13.128 -13.136 1.00 86.62 199 THR A CA 1
ATOM 1645 C C . THR A 1 199 ? 20.058 -12.842 -13.426 1.00 86.62 199 THR A C 1
ATOM 1647 O O . THR A 1 199 ? 20.690 -13.564 -14.193 1.00 86.62 199 THR A O 1
ATOM 1650 N N . LYS A 1 200 ? 20.626 -11.792 -12.823 1.00 85.69 200 LYS A N 1
ATOM 1651 C CA . LYS A 1 200 ? 22.022 -11.374 -13.019 1.00 85.69 200 LYS A CA 1
ATOM 1652 C C . LYS A 1 200 ? 22.968 -11.836 -11.905 1.00 85.69 200 LYS A C 1
ATOM 1654 O O . LYS A 1 200 ? 24.105 -11.377 -11.869 1.00 85.69 200 LYS A O 1
ATOM 1659 N N . GLY A 1 201 ? 22.527 -12.760 -11.047 1.00 85.00 201 GLY A N 1
ATOM 1660 C CA . GLY A 1 201 ? 23.354 -13.344 -9.985 1.00 85.00 201 GLY A CA 1
ATOM 1661 C C . GLY A 1 201 ? 23.384 -12.538 -8.684 1.00 85.00 201 GLY A C 1
ATOM 1662 O O . GLY A 1 201 ? 24.260 -12.762 -7.855 1.00 85.00 201 GLY A O 1
ATOM 1663 N N . GLY A 1 202 ? 22.432 -11.624 -8.494 1.00 88.44 202 GLY A N 1
ATOM 1664 C CA . GLY A 1 202 ? 22.344 -10.736 -7.337 1.00 88.44 202 GLY A CA 1
ATOM 1665 C C . GLY A 1 202 ? 23.047 -9.395 -7.545 1.00 88.44 202 GLY A C 1
ATOM 1666 O O . GLY A 1 202 ? 23.774 -9.181 -8.516 1.00 88.44 202 GLY A O 1
ATOM 1667 N N . LEU A 1 203 ? 22.796 -8.460 -6.629 1.00 89.19 203 LEU A N 1
ATOM 1668 C CA . LEU A 1 203 ? 23.444 -7.152 -6.608 1.00 89.19 203 LEU A CA 1
ATOM 1669 C C . LEU A 1 203 ? 24.661 -7.190 -5.677 1.00 89.19 203 LEU A C 1
ATOM 1671 O O . LEU A 1 203 ? 24.522 -7.395 -4.475 1.00 89.19 203 LEU A O 1
ATOM 1675 N N . LEU A 1 204 ? 25.848 -6.963 -6.237 1.00 88.50 204 LEU A N 1
ATOM 1676 C CA . LEU A 1 204 ? 27.078 -6.798 -5.464 1.00 88.50 204 LEU A CA 1
ATOM 1677 C C . LEU A 1 204 ? 27.212 -5.343 -5.020 1.00 88.50 204 LEU A C 1
ATOM 1679 O O . LEU A 1 204 ? 27.108 -4.429 -5.842 1.00 88.50 204 LEU A O 1
ATOM 1683 N N . GLN A 1 205 ? 27.468 -5.122 -3.734 1.00 85.56 205 GLN A N 1
ATOM 1684 C CA . GLN A 1 205 ? 27.532 -3.775 -3.172 1.00 85.56 205 GLN A CA 1
ATOM 1685 C C . GLN A 1 205 ? 28.698 -2.965 -3.754 1.00 85.56 205 GLN A C 1
ATOM 1687 O O . GLN A 1 205 ? 28.574 -1.773 -4.044 1.00 85.56 205 GLN A O 1
ATOM 1692 N N . GLU A 1 206 ? 29.823 -3.629 -4.003 1.00 84.94 206 GLU A N 1
ATOM 1693 C CA . GLU A 1 206 ? 31.017 -3.033 -4.595 1.00 84.94 206 GLU A CA 1
ATOM 1694 C C . GLU A 1 206 ? 30.777 -2.551 -6.033 1.00 84.94 206 GLU A C 1
ATOM 1696 O O . GLU A 1 206 ? 31.474 -1.653 -6.501 1.00 84.94 206 GLU A O 1
ATOM 1701 N N . ALA A 1 207 ? 29.769 -3.089 -6.733 1.00 85.38 207 ALA A N 1
ATOM 1702 C CA . ALA A 1 207 ? 29.488 -2.734 -8.124 1.00 85.38 207 ALA A CA 1
ATOM 1703 C C . ALA A 1 207 ? 28.981 -1.291 -8.293 1.00 85.38 207 ALA A C 1
ATOM 1705 O O . ALA A 1 207 ? 29.133 -0.720 -9.376 1.00 85.38 207 ALA A O 1
ATOM 1706 N N . TYR A 1 208 ? 28.391 -0.704 -7.245 1.00 89.62 208 TYR A N 1
ATOM 1707 C CA . TYR A 1 208 ? 27.817 0.644 -7.291 1.00 89.62 208 TYR A CA 1
ATOM 1708 C C . TYR A 1 208 ? 28.353 1.603 -6.227 1.00 89.62 208 TYR A C 1
ATOM 1710 O O . TYR A 1 208 ? 28.259 2.814 -6.427 1.00 89.62 208 TYR A O 1
ATOM 1718 N N . ARG A 1 209 ? 28.944 1.101 -5.131 1.00 89.44 209 ARG A N 1
ATOM 1719 C CA . ARG A 1 209 ? 29.441 1.944 -4.029 1.00 89.44 209 ARG A CA 1
ATOM 1720 C C . ARG A 1 209 ? 30.389 3.045 -4.507 1.00 89.44 209 ARG A C 1
ATOM 1722 O O . ARG A 1 209 ? 30.227 4.197 -4.122 1.00 89.44 209 ARG A O 1
ATOM 1729 N N . TRP A 1 210 ? 31.311 2.706 -5.405 1.00 90.06 210 TRP A N 1
ATOM 1730 C CA . TRP A 1 210 ? 32.294 3.651 -5.937 1.00 90.06 210 TRP A CA 1
ATOM 1731 C C . TRP A 1 210 ? 31.654 4.852 -6.654 1.00 90.06 210 TRP A C 1
ATOM 1733 O O . TRP A 1 210 ? 32.231 5.934 -6.649 1.00 90.06 210 TRP A O 1
ATOM 1743 N N . VAL A 1 211 ? 30.460 4.700 -7.250 1.00 90.50 211 VAL A N 1
ATOM 1744 C CA . VAL A 1 211 ? 29.766 5.810 -7.929 1.00 90.50 211 VAL A CA 1
ATOM 1745 C C . VAL A 1 211 ? 29.265 6.839 -6.928 1.00 90.50 211 VAL A C 1
ATOM 1747 O O . VAL A 1 211 ? 29.327 8.032 -7.209 1.00 90.50 211 VAL A O 1
ATOM 1750 N N . ILE A 1 212 ? 28.817 6.398 -5.753 1.00 88.31 212 ILE A N 1
ATOM 1751 C CA . ILE A 1 212 ? 28.280 7.278 -4.706 1.00 88.31 212 ILE A CA 1
ATOM 1752 C C . ILE A 1 212 ? 29.365 8.235 -4.185 1.00 88.31 212 ILE A C 1
ATOM 1754 O O . ILE A 1 212 ? 29.081 9.369 -3.796 1.00 88.31 212 ILE A O 1
ATOM 1758 N N . GLU A 1 213 ? 30.621 7.794 -4.224 1.00 88.62 213 GLU A N 1
ATOM 1759 C CA . GLU A 1 213 ? 31.791 8.557 -3.787 1.00 88.62 213 GLU A CA 1
ATOM 1760 C C . GLU A 1 213 ? 32.282 9.569 -4.836 1.00 88.62 213 GLU A C 1
ATOM 1762 O O . GLU A 1 213 ? 33.086 10.443 -4.516 1.00 88.62 213 GLU A O 1
ATOM 1767 N N . THR A 1 214 ? 31.798 9.497 -6.081 1.00 91.31 214 THR A N 1
ATOM 1768 C CA . THR A 1 214 ? 32.217 10.431 -7.136 1.00 91.31 214 THR A CA 1
ATOM 1769 C C . THR A 1 214 ? 31.676 11.842 -6.906 1.00 91.31 214 THR A C 1
ATOM 1771 O O . THR A 1 214 ? 30.535 12.034 -6.476 1.00 91.31 214 THR A O 1
ATOM 1774 N N . SER A 1 215 ? 32.473 12.852 -7.274 1.00 89.12 215 SER A N 1
ATOM 1775 C CA . SER A 1 215 ? 32.058 14.259 -7.223 1.00 89.12 215 SER A CA 1
ATOM 1776 C C . SER A 1 215 ? 30.795 14.520 -8.041 1.00 89.12 215 SER A C 1
ATOM 1778 O O . SER A 1 215 ? 29.934 15.282 -7.610 1.00 89.12 215 SER A O 1
ATOM 1780 N N . ASP A 1 216 ? 30.658 13.863 -9.193 1.00 89.31 216 ASP A N 1
ATOM 1781 C CA . ASP A 1 216 ? 29.534 14.057 -10.111 1.00 89.31 216 ASP A CA 1
ATOM 1782 C C . ASP A 1 216 ? 28.219 13.574 -9.492 1.00 89.31 216 ASP A C 1
ATOM 1784 O O . ASP A 1 216 ? 27.207 14.276 -9.549 1.00 89.31 216 ASP A O 1
ATO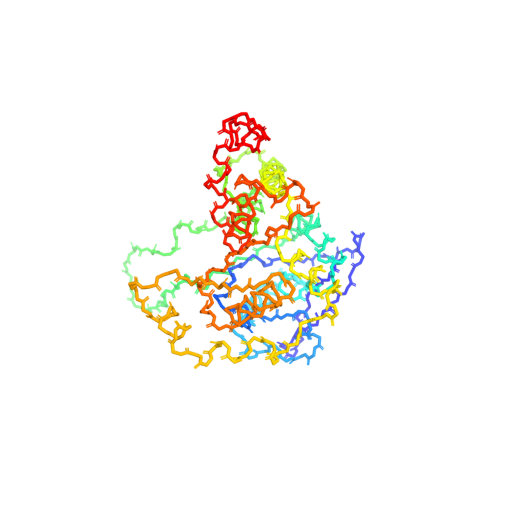M 1788 N N . PHE A 1 217 ? 28.235 12.408 -8.836 1.00 90.38 217 PHE A N 1
ATOM 1789 C CA . PHE A 1 217 ? 27.064 11.885 -8.137 1.00 90.38 217 PHE A CA 1
ATOM 1790 C C . PHE A 1 217 ? 26.680 12.761 -6.940 1.00 90.38 217 PHE A C 1
ATOM 1792 O O . PHE A 1 217 ? 25.505 13.079 -6.755 1.00 90.38 217 PHE A O 1
ATOM 1799 N N . GLN A 1 218 ? 27.660 13.195 -6.143 1.00 88.81 218 GLN A N 1
ATOM 1800 C CA . GLN A 1 218 ? 27.416 14.063 -4.988 1.00 88.81 218 GLN A CA 1
ATOM 1801 C C . GLN A 1 218 ? 26.854 15.425 -5.405 1.00 88.81 218 GLN A C 1
ATOM 1803 O O . GLN A 1 218 ? 25.912 15.921 -4.779 1.00 88.81 218 GLN A O 1
ATOM 1808 N N . GLN A 1 219 ? 27.376 16.010 -6.487 1.00 88.94 219 GLN A N 1
ATOM 1809 C CA . GLN A 1 219 ? 26.845 17.247 -7.054 1.00 88.94 219 GLN A CA 1
ATOM 1810 C C . GLN A 1 219 ? 25.425 17.054 -7.582 1.00 88.94 219 GLN A C 1
ATOM 1812 O O . GLN A 1 219 ? 24.561 17.857 -7.249 1.00 88.94 219 GLN A O 1
ATOM 1817 N N . TRP A 1 220 ? 25.152 15.991 -8.343 1.00 90.38 220 TRP A N 1
ATOM 1818 C CA . TRP A 1 220 ? 23.795 15.682 -8.809 1.00 90.38 220 TRP A CA 1
ATOM 1819 C C . TRP A 1 220 ? 22.805 15.526 -7.647 1.00 90.38 220 TRP A C 1
ATOM 1821 O O . TRP A 1 220 ? 21.676 16.007 -7.704 1.00 90.38 220 TRP A O 1
ATOM 1831 N N . ARG A 1 221 ? 23.240 14.891 -6.558 1.00 85.75 221 ARG A N 1
ATOM 1832 C CA . ARG A 1 221 ? 22.397 14.635 -5.390 1.00 85.75 221 ARG A CA 1
ATOM 1833 C C . ARG A 1 221 ? 22.076 15.891 -4.575 1.00 85.75 221 ARG A C 1
ATOM 1835 O O . ARG A 1 221 ? 21.014 15.959 -3.963 1.00 85.75 221 ARG A O 1
ATOM 1842 N N . THR A 1 222 ? 22.997 16.850 -4.507 1.00 83.75 222 THR A N 1
ATOM 1843 C CA . THR A 1 222 ? 22.898 18.006 -3.593 1.00 83.75 222 THR A CA 1
ATOM 1844 C C . THR A 1 222 ? 22.572 19.323 -4.293 1.00 83.75 222 THR A C 1
ATOM 1846 O O . THR A 1 222 ? 22.020 20.229 -3.669 1.00 83.75 222 THR A O 1
ATOM 1849 N N . ASN A 1 223 ? 22.888 19.453 -5.581 1.00 82.81 223 ASN A N 1
ATOM 1850 C CA . ASN A 1 223 ? 22.745 20.701 -6.318 1.00 82.81 223 ASN A CA 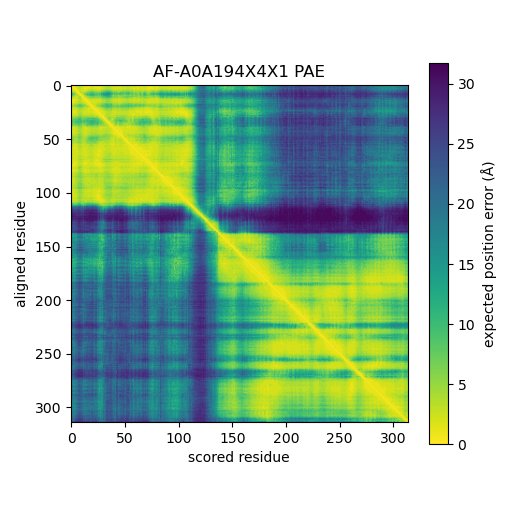1
ATOM 1851 C C . ASN A 1 223 ? 21.338 20.844 -6.919 1.00 82.81 223 ASN A C 1
ATOM 1853 O O . ASN A 1 223 ? 20.851 19.974 -7.637 1.00 82.81 223 ASN A O 1
ATOM 1857 N N . GLN A 1 224 ? 20.697 21.994 -6.704 1.00 74.44 224 GLN A N 1
ATOM 1858 C CA . GLN A 1 224 ? 19.367 22.283 -7.250 1.00 74.44 224 GLN A CA 1
ATOM 1859 C C . GLN A 1 224 ? 19.355 22.499 -8.777 1.00 74.44 224 GLN A C 1
ATOM 1861 O O . GLN A 1 224 ? 18.288 22.385 -9.395 1.00 74.44 224 GLN A O 1
ATOM 1866 N N . HIS A 1 225 ? 20.516 22.792 -9.377 1.00 77.50 225 HIS A N 1
ATOM 1867 C CA . HIS A 1 225 ? 20.682 23.106 -10.800 1.00 77.50 225 HIS A CA 1
ATOM 1868 C C . HIS A 1 225 ? 21.029 21.890 -11.677 1.00 77.50 225 HIS A C 1
ATOM 1870 O O . HIS A 1 225 ? 20.771 21.924 -12.878 1.00 77.50 225 HIS A O 1
ATOM 1876 N N . HIS A 1 226 ? 21.563 20.802 -11.110 1.00 72.94 226 HIS A N 1
ATOM 1877 C CA . HIS A 1 226 ? 21.932 19.589 -11.852 1.00 72.94 226 HIS A CA 1
ATOM 1878 C C . HIS A 1 226 ? 21.019 18.424 -11.470 1.00 72.94 226 HIS A C 1
ATOM 1880 O O . HIS A 1 226 ? 21.324 17.652 -10.572 1.00 72.94 226 HIS A O 1
ATOM 1886 N N . ARG A 1 227 ? 19.887 18.284 -12.169 1.00 82.69 227 ARG A N 1
ATOM 1887 C CA . ARG A 1 227 ? 18.866 17.264 -11.847 1.00 82.69 227 ARG A CA 1
ATOM 1888 C C . ARG A 1 227 ? 18.954 15.990 -12.686 1.00 82.69 227 ARG A C 1
ATOM 1890 O O . ARG A 1 227 ? 18.225 15.038 -12.424 1.00 82.69 227 ARG A O 1
ATOM 1897 N N . LEU A 1 228 ? 19.837 15.954 -13.683 1.00 87.94 228 LEU A N 1
ATOM 1898 C CA . LEU A 1 228 ? 19.989 14.824 -14.595 1.00 87.94 228 LEU A CA 1
ATOM 1899 C C . LEU A 1 228 ? 21.341 14.141 -14.380 1.00 87.94 228 LEU A C 1
ATOM 1901 O O . LEU A 1 228 ? 22.381 14.767 -14.563 1.00 87.94 228 LEU A O 1
ATOM 1905 N N . LEU A 1 229 ? 21.310 12.850 -14.050 1.00 88.75 229 LEU A N 1
ATOM 1906 C CA . LEU A 1 229 ? 22.486 11.985 -14.019 1.00 88.75 229 LEU A CA 1
ATOM 1907 C C . LEU A 1 229 ? 22.446 11.054 -15.231 1.00 88.75 229 LEU A C 1
ATOM 1909 O O . LEU A 1 229 ? 21.531 10.242 -15.366 1.00 88.75 229 LEU A O 1
ATOM 1913 N N . TRP A 1 230 ? 23.442 11.161 -16.111 1.00 89.62 230 TRP A N 1
ATOM 1914 C CA . TRP A 1 230 ? 23.536 10.328 -17.308 1.00 89.62 230 TRP A CA 1
ATOM 1915 C C . TRP A 1 230 ? 24.673 9.311 -17.191 1.00 89.62 230 TRP A C 1
ATOM 1917 O O . TRP A 1 230 ? 25.847 9.673 -17.201 1.00 89.62 230 TRP A O 1
ATOM 1927 N N . ILE A 1 231 ? 24.332 8.021 -17.139 1.00 88.94 231 ILE A N 1
ATOM 1928 C CA . ILE A 1 231 ? 25.311 6.930 -17.056 1.00 88.94 231 ILE A CA 1
ATOM 1929 C C . ILE A 1 231 ? 25.505 6.312 -18.442 1.00 88.94 231 ILE A C 1
ATOM 1931 O O . ILE A 1 231 ? 24.628 5.620 -18.967 1.00 88.94 231 ILE A O 1
ATOM 1935 N N . LYS A 1 232 ? 26.683 6.527 -19.031 1.00 89.50 232 LYS A N 1
ATOM 1936 C CA . LYS A 1 232 ? 27.066 5.975 -20.338 1.00 89.50 232 LYS A CA 1
ATOM 1937 C C . LYS A 1 232 ? 28.045 4.812 -20.175 1.00 89.50 232 LYS A C 1
ATOM 1939 O O . LYS A 1 232 ? 28.921 4.835 -19.323 1.00 89.50 232 LYS A O 1
ATOM 1944 N N . GLY A 1 233 ? 27.915 3.801 -21.029 1.00 85.94 233 GLY A N 1
ATOM 1945 C CA . GLY A 1 233 ? 28.851 2.681 -21.103 1.00 85.94 233 GLY A CA 1
ATOM 1946 C C . GLY A 1 233 ? 28.408 1.642 -22.126 1.00 85.94 233 GLY A C 1
ATOM 1947 O O . GLY A 1 233 ? 27.230 1.598 -22.496 1.00 85.94 233 GLY A O 1
ATOM 1948 N N . ASP A 1 234 ? 29.325 0.784 -22.555 1.00 86.44 234 ASP A N 1
ATOM 1949 C CA . ASP A 1 234 ? 29.053 -0.232 -23.577 1.00 86.44 234 ASP A CA 1
ATOM 1950 C C . ASP A 1 234 ? 28.066 -1.312 -23.090 1.00 86.44 234 ASP A C 1
ATOM 1952 O O . ASP A 1 234 ? 27.833 -1.468 -21.876 1.00 86.44 234 ASP A O 1
ATOM 1956 N N . PRO A 1 235 ? 27.425 -2.061 -24.005 1.00 84.25 235 PRO A N 1
ATOM 1957 C CA . PRO A 1 235 ? 26.659 -3.252 -23.649 1.00 84.25 235 PRO A CA 1
ATOM 1958 C C . PRO A 1 235 ? 27.473 -4.203 -22.754 1.00 84.25 235 PRO A C 1
ATOM 1960 O O . PRO A 1 235 ? 28.679 -4.354 -22.914 1.00 84.25 235 PRO A O 1
ATOM 1963 N N . GLY A 1 236 ? 26.821 -4.807 -21.757 1.00 81.94 236 GLY A N 1
ATOM 1964 C CA . GLY A 1 236 ? 27.472 -5.743 -20.829 1.00 81.94 236 GLY A CA 1
ATOM 1965 C C . GLY A 1 236 ? 28.280 -5.118 -19.680 1.00 81.94 236 GLY A C 1
ATOM 1966 O O . GLY A 1 236 ? 28.631 -5.831 -18.751 1.00 81.94 236 GLY A O 1
ATOM 1967 N N . LYS A 1 237 ? 28.505 -3.796 -19.644 1.00 86.81 237 LYS A N 1
ATOM 1968 C CA . LYS A 1 237 ? 29.301 -3.122 -18.587 1.00 86.81 237 LYS A CA 1
ATOM 1969 C C . LYS A 1 237 ? 28.578 -2.912 -17.242 1.00 86.81 237 LYS A C 1
ATOM 1971 O O . LYS A 1 237 ? 28.931 -2.021 -16.484 1.00 86.81 237 LYS A O 1
ATOM 1976 N N . GLY A 1 238 ? 27.509 -3.657 -16.962 1.00 86.44 238 GLY A N 1
ATOM 1977 C CA . GLY A 1 238 ? 26.840 -3.607 -15.652 1.00 86.44 238 GLY A CA 1
ATOM 1978 C C . GLY A 1 238 ? 25.959 -2.381 -15.354 1.00 86.44 238 GLY A C 1
ATOM 1979 O O . GLY A 1 238 ? 25.420 -2.306 -14.258 1.00 86.44 238 GLY A O 1
ATOM 1980 N N . LYS A 1 239 ? 25.717 -1.466 -16.308 1.00 89.94 239 LYS A N 1
ATOM 1981 C CA . LYS A 1 239 ? 24.907 -0.236 -16.106 1.00 89.94 239 LYS A CA 1
ATOM 1982 C C . LYS A 1 239 ? 23.577 -0.449 -15.371 1.00 89.94 239 LYS A C 1
ATOM 1984 O O . LYS A 1 239 ? 23.229 0.317 -14.485 1.00 89.94 239 LYS A O 1
ATOM 1989 N N . THR A 1 240 ? 22.826 -1.486 -15.740 1.00 89.19 240 THR A N 1
ATOM 1990 C CA . THR A 1 240 ? 21.543 -1.790 -15.088 1.00 89.19 240 THR A CA 1
ATOM 1991 C C . THR A 1 240 ? 21.732 -2.150 -13.616 1.00 89.19 240 THR A C 1
ATOM 1993 O O . THR A 1 240 ? 20.966 -1.684 -12.789 1.00 89.19 240 THR A O 1
ATOM 1996 N N . MET A 1 241 ? 22.757 -2.945 -13.292 1.00 90.69 241 MET A N 1
ATOM 1997 C CA . MET A 1 241 ? 23.053 -3.330 -11.907 1.00 90.69 241 MET A CA 1
ATOM 1998 C C . MET A 1 241 ? 23.525 -2.127 -11.096 1.00 90.69 241 MET A C 1
ATOM 2000 O O . MET A 1 241 ? 23.118 -1.959 -9.953 1.00 90.69 241 MET A O 1
ATOM 2004 N N . LEU A 1 242 ? 24.308 -1.248 -11.723 1.00 92.50 242 LEU A N 1
ATOM 2005 C CA . LEU A 1 242 ? 24.693 0.027 -11.135 1.00 92.50 242 LEU A CA 1
ATOM 2006 C C . LEU A 1 242 ? 23.460 0.882 -10.781 1.00 92.50 242 LEU A C 1
ATOM 2008 O O . LEU A 1 242 ? 23.368 1.385 -9.667 1.00 92.50 242 LEU A O 1
ATOM 2012 N N . LEU A 1 243 ? 22.483 0.994 -11.689 1.00 92.38 243 LEU A N 1
ATOM 2013 C CA . LEU A 1 243 ? 21.226 1.705 -11.426 1.00 92.38 243 LEU A CA 1
ATOM 2014 C C . LEU A 1 243 ? 20.376 1.040 -10.333 1.00 92.38 243 LEU A C 1
ATOM 2016 O O . LEU A 1 243 ? 19.776 1.756 -9.537 1.00 92.38 243 LEU A O 1
ATOM 2020 N N . CYS A 1 244 ? 20.343 -0.297 -10.253 1.00 92.06 244 CYS A N 1
ATOM 2021 C CA . CYS A 1 244 ? 19.691 -0.999 -9.141 1.00 92.06 244 CYS A CA 1
ATOM 2022 C C . CYS A 1 244 ? 20.297 -0.592 -7.791 1.00 92.06 244 CYS A C 1
ATOM 2024 O O . CYS A 1 244 ? 19.555 -0.261 -6.870 1.00 92.06 244 CYS A O 1
ATOM 2026 N N . GLY A 1 245 ? 21.628 -0.549 -7.700 1.00 92.56 245 GLY A N 1
ATOM 2027 C CA . GLY A 1 245 ? 22.319 -0.143 -6.479 1.00 92.56 245 GLY A CA 1
ATOM 2028 C C . GLY A 1 245 ? 22.140 1.328 -6.120 1.00 92.56 245 GLY A C 1
ATOM 2029 O O . GLY A 1 245 ? 21.932 1.653 -4.955 1.00 92.56 245 GLY A O 1
ATOM 2030 N N . ILE A 1 246 ? 22.123 2.221 -7.114 1.00 92.44 246 ILE A N 1
ATOM 2031 C CA . ILE A 1 246 ? 21.771 3.631 -6.890 1.00 92.44 246 ILE A CA 1
ATOM 2032 C C . ILE A 1 246 ? 20.335 3.751 -6.363 1.00 92.44 246 ILE A C 1
ATOM 2034 O O . ILE A 1 246 ? 20.090 4.539 -5.453 1.00 92.44 246 ILE A O 1
ATOM 2038 N N . ALA A 1 247 ? 19.389 2.974 -6.898 1.00 92.06 247 ALA A N 1
ATOM 2039 C CA . ALA A 1 247 ? 18.013 2.980 -6.408 1.00 92.06 247 ALA A CA 1
ATOM 2040 C C . ALA A 1 247 ? 17.924 2.521 -4.941 1.00 92.06 247 ALA A C 1
ATOM 2042 O O . ALA A 1 247 ? 17.216 3.161 -4.168 1.00 92.06 247 ALA A O 1
ATOM 2043 N N . ASP A 1 248 ? 18.670 1.485 -4.538 1.00 90.38 248 ASP A N 1
ATOM 2044 C CA . ASP A 1 248 ? 18.730 1.053 -3.131 1.00 90.38 248 ASP A CA 1
ATOM 2045 C C . ASP A 1 248 ? 19.360 2.110 -2.226 1.00 90.38 248 ASP A C 1
ATOM 2047 O O . ASP A 1 248 ? 18.840 2.398 -1.148 1.00 90.38 248 ASP A O 1
ATOM 2051 N N . GLU A 1 249 ? 20.451 2.733 -2.673 1.00 90.00 249 GLU A N 1
ATOM 2052 C CA . GLU A 1 249 ? 21.090 3.815 -1.930 1.00 90.00 249 GLU A CA 1
ATOM 2053 C C . GLU A 1 249 ? 20.116 4.970 -1.706 1.00 90.00 249 GLU A C 1
ATOM 2055 O O . GLU A 1 249 ? 19.952 5.435 -0.579 1.00 90.00 249 GLU A O 1
ATOM 2060 N N . LEU A 1 250 ? 19.431 5.424 -2.760 1.00 89.19 250 LEU A N 1
ATOM 2061 C CA . LEU A 1 250 ? 18.435 6.489 -2.664 1.00 89.19 250 LEU A CA 1
ATOM 2062 C C . LEU A 1 250 ? 17.289 6.083 -1.737 1.00 89.19 250 LEU A C 1
ATOM 2064 O O . LEU A 1 250 ? 16.939 6.851 -0.849 1.00 89.19 250 LEU A O 1
ATOM 2068 N N . GLN A 1 251 ? 16.760 4.867 -1.872 1.00 88.00 251 GLN A N 1
ATOM 2069 C CA . GLN A 1 251 ? 15.675 4.377 -1.023 1.00 88.00 251 GLN A CA 1
ATOM 2070 C C . GLN A 1 251 ? 16.037 4.401 0.470 1.00 88.00 251 GLN A C 1
ATOM 2072 O O . GLN A 1 251 ? 15.183 4.726 1.293 1.00 88.00 251 GLN A O 1
ATOM 2077 N N . ASN A 1 252 ? 17.289 4.088 0.813 1.00 85.81 252 ASN A N 1
ATOM 2078 C CA . ASN A 1 252 ? 17.771 4.039 2.197 1.00 85.81 252 ASN A CA 1
ATOM 2079 C C . ASN A 1 252 ? 18.156 5.411 2.769 1.00 85.81 252 ASN A C 1
ATOM 2081 O O . ASN A 1 252 ? 18.174 5.591 3.984 1.00 85.81 252 ASN A O 1
ATOM 2085 N N . SER A 1 253 ? 18.501 6.367 1.906 1.00 83.88 253 SER A N 1
ATOM 2086 C CA . SER A 1 253 ? 19.084 7.656 2.302 1.00 83.88 253 SER A CA 1
ATOM 2087 C C . SER A 1 253 ? 18.144 8.850 2.113 1.00 83.88 253 SER A C 1
ATOM 2089 O O . SER A 1 253 ? 18.460 9.958 2.551 1.00 83.88 253 SER A O 1
ATOM 2091 N N . LEU A 1 254 ? 17.009 8.659 1.440 1.00 82.44 254 LEU A N 1
ATOM 2092 C CA . LEU A 1 254 ? 15.964 9.668 1.309 1.00 82.44 254 LEU A CA 1
ATOM 2093 C C . LEU A 1 254 ? 15.248 9.891 2.650 1.00 82.44 254 LEU A C 1
ATOM 2095 O O . LEU A 1 254 ? 15.050 8.971 3.443 1.00 82.44 254 LEU A O 1
ATOM 2099 N N . ALA A 1 255 ? 14.850 11.141 2.905 1.00 78.19 255 ALA A N 1
ATOM 2100 C CA . ALA A 1 255 ? 14.012 11.470 4.054 1.00 78.19 255 ALA A CA 1
ATOM 2101 C C . ALA A 1 255 ? 12.674 10.719 3.968 1.00 78.19 255 ALA A C 1
ATOM 2103 O O . ALA A 1 255 ? 12.183 10.457 2.873 1.00 78.19 255 ALA A O 1
ATOM 2104 N N . LYS A 1 256 ? 12.035 10.443 5.113 1.00 71.56 256 LYS A N 1
ATOM 2105 C CA . LYS A 1 256 ? 10.749 9.714 5.168 1.00 71.56 256 LYS A CA 1
ATOM 2106 C C . LYS A 1 256 ? 9.627 10.371 4.351 1.00 71.56 256 LYS A C 1
ATOM 2108 O O . LYS A 1 256 ? 8.681 9.696 3.975 1.00 71.56 256 LYS A O 1
ATOM 2113 N N . SER A 1 257 ? 9.738 11.671 4.077 1.00 72.50 257 SER A N 1
ATOM 2114 C CA . SER A 1 257 ? 8.793 12.445 3.267 1.00 72.50 257 SER A CA 1
ATOM 2115 C C . SER A 1 257 ? 9.097 12.454 1.765 1.00 72.50 257 SER A C 1
ATOM 2117 O O . SER A 1 257 ? 8.306 12.993 0.995 1.00 72.50 257 SER A O 1
ATOM 2119 N N . ALA A 1 258 ? 10.237 11.916 1.328 1.00 84.31 258 ALA A N 1
ATOM 2120 C CA . ALA A 1 258 ? 10.623 11.917 -0.074 1.00 84.31 258 ALA A CA 1
ATOM 2121 C C . ALA A 1 258 ? 10.180 10.622 -0.767 1.00 84.31 258 ALA A C 1
ATOM 2123 O O . ALA A 1 258 ? 10.384 9.523 -0.256 1.00 84.31 258 ALA A O 1
ATOM 2124 N N . LEU A 1 259 ? 9.594 10.768 -1.956 1.00 87.06 259 LEU A N 1
ATOM 2125 C CA . LEU A 1 259 ? 9.128 9.655 -2.778 1.00 87.06 259 LEU A CA 1
ATOM 2126 C C . LEU A 1 259 ? 10.200 9.284 -3.804 1.00 87.06 259 LEU A C 1
ATOM 2128 O O . LEU A 1 259 ? 10.784 10.166 -4.440 1.00 87.06 259 LEU A O 1
ATOM 2132 N N . LEU A 1 260 ? 10.423 7.987 -4.008 1.00 91.38 260 LEU A N 1
ATOM 2133 C CA . LEU A 1 260 ? 11.348 7.486 -5.022 1.00 91.38 260 LEU A CA 1
ATOM 2134 C C . LEU A 1 260 ? 10.582 6.712 -6.088 1.00 91.38 260 LEU A C 1
ATOM 2136 O O . LEU A 1 260 ? 9.982 5.680 -5.810 1.00 91.38 260 LEU A O 1
ATOM 2140 N N . SER A 1 261 ? 10.640 7.177 -7.331 1.00 93.75 261 SER A N 1
ATOM 2141 C CA . SER A 1 261 ? 10.036 6.476 -8.461 1.00 93.75 261 SER A CA 1
ATOM 2142 C C . SER A 1 261 ? 11.095 6.131 -9.499 1.00 93.75 261 SER A C 1
ATOM 2144 O O . SER A 1 261 ? 11.951 6.953 -9.827 1.00 93.75 261 SER A O 1
ATOM 2146 N N . TYR A 1 262 ? 11.059 4.897 -9.994 1.00 93.31 262 TYR A N 1
ATOM 2147 C CA . TYR A 1 262 ? 11.989 4.390 -10.994 1.00 93.31 262 TYR A CA 1
ATOM 2148 C C . TYR A 1 262 ? 11.311 3.373 -11.907 1.00 93.31 262 TYR A C 1
ATOM 2150 O O . TYR A 1 262 ? 10.304 2.758 -11.561 1.00 93.31 262 TYR A O 1
ATOM 2158 N N . PHE A 1 263 ? 11.894 3.177 -13.084 1.00 92.38 263 PHE A N 1
ATOM 2159 C CA . PHE A 1 263 ? 11.418 2.214 -14.063 1.00 92.38 263 PHE A CA 1
ATOM 2160 C C . PHE A 1 263 ? 12.600 1.618 -14.829 1.00 92.38 263 PHE A C 1
ATOM 2162 O O . PHE A 1 263 ? 13.536 2.333 -15.187 1.00 92.38 263 PHE A O 1
ATOM 2169 N N . PHE A 1 264 ? 12.551 0.314 -15.102 1.00 88.88 264 PHE A N 1
ATOM 2170 C CA . PHE A 1 264 ? 13.590 -0.388 -15.850 1.00 88.88 264 PHE A CA 1
ATOM 2171 C C . PHE A 1 264 ? 13.055 -0.847 -17.207 1.00 88.88 264 PHE A C 1
ATOM 2173 O O . PHE A 1 264 ? 12.337 -1.839 -17.293 1.00 88.88 264 PHE A O 1
ATOM 2180 N N . CYS A 1 265 ? 13.454 -0.165 -18.281 1.00 84.31 265 CYS A N 1
ATOM 2181 C CA . CYS A 1 265 ? 13.177 -0.635 -19.638 1.00 84.31 265 CYS A CA 1
ATOM 2182 C C . CYS A 1 265 ? 14.021 -1.881 -19.947 1.00 84.31 265 CYS A C 1
ATOM 2184 O O . CYS A 1 265 ? 15.227 -1.912 -19.676 1.00 84.31 265 CYS A O 1
ATOM 2186 N N . GLN A 1 266 ? 13.414 -2.900 -20.554 1.00 76.69 266 GLN A N 1
ATOM 2187 C CA . GLN A 1 266 ? 14.114 -4.111 -20.986 1.00 76.69 266 GLN A CA 1
ATOM 2188 C C . GLN A 1 266 ? 13.884 -4.322 -22.473 1.00 76.69 266 GLN A C 1
ATOM 2190 O O . GLN A 1 266 ? 12.786 -4.689 -22.869 1.00 76.69 266 GLN A O 1
ATOM 2195 N N . ALA A 1 267 ? 14.927 -4.174 -23.295 1.00 71.25 267 ALA A N 1
ATOM 2196 C CA . ALA A 1 267 ? 14.840 -4.256 -24.760 1.00 71.25 267 ALA A CA 1
ATOM 2197 C C . ALA A 1 267 ? 14.106 -5.508 -25.294 1.00 71.25 267 ALA A C 1
ATOM 2199 O O . ALA A 1 267 ? 13.484 -5.454 -26.349 1.00 71.25 267 ALA A O 1
ATOM 2200 N N . THR A 1 268 ? 14.147 -6.619 -24.556 1.00 72.50 268 THR A N 1
ATOM 2201 C CA . THR A 1 268 ? 13.510 -7.894 -24.916 1.00 72.50 268 THR A CA 1
ATOM 2202 C C . THR A 1 268 ? 12.020 -7.981 -24.579 1.00 72.50 268 THR A C 1
ATOM 2204 O O . THR A 1 268 ? 11.370 -8.928 -25.007 1.00 72.50 268 THR A O 1
ATOM 2207 N N . ASP A 1 269 ? 11.467 -7.041 -23.809 1.00 71.75 269 ASP A N 1
ATOM 2208 C CA . ASP A 1 269 ? 10.063 -7.040 -23.395 1.00 71.75 269 ASP A CA 1
ATOM 2209 C C . ASP A 1 269 ? 9.333 -5.817 -23.966 1.00 71.75 269 ASP A C 1
ATOM 2211 O O . ASP A 1 269 ? 9.445 -4.689 -23.479 1.00 71.75 269 ASP A O 1
ATOM 2215 N N . SER A 1 270 ? 8.569 -6.047 -25.035 1.00 70.38 270 SER A N 1
ATOM 2216 C CA . SER A 1 270 ? 7.833 -5.002 -25.754 1.00 70.38 270 SER A CA 1
ATOM 2217 C C . SER A 1 270 ? 6.754 -4.317 -24.910 1.00 70.38 270 SER A C 1
ATOM 2219 O O . SER A 1 270 ? 6.355 -3.198 -25.240 1.00 70.38 270 SER A O 1
ATOM 2221 N N . ARG A 1 271 ? 6.316 -4.932 -23.801 1.00 70.19 271 ARG A N 1
ATOM 2222 C CA . ARG A 1 271 ? 5.307 -4.369 -22.890 1.00 70.19 271 ARG A CA 1
ATOM 2223 C C . ARG A 1 271 ? 5.853 -3.203 -22.068 1.00 70.19 271 ARG A C 1
ATOM 2225 O O . ARG A 1 271 ? 5.089 -2.323 -21.691 1.00 70.19 271 ARG A O 1
ATOM 2232 N N . ILE A 1 272 ? 7.163 -3.178 -21.816 1.00 72.38 272 ILE A N 1
ATOM 2233 C CA . ILE A 1 272 ? 7.833 -2.220 -20.918 1.00 72.38 272 ILE A CA 1
ATOM 2234 C C . ILE A 1 272 ? 8.843 -1.316 -21.641 1.00 72.38 272 ILE A C 1
ATOM 2236 O O . ILE A 1 272 ? 9.680 -0.686 -21.008 1.00 72.38 272 ILE A O 1
ATOM 2240 N N . ASN A 1 273 ? 8.751 -1.218 -22.971 1.00 78.06 273 ASN A N 1
ATOM 2241 C CA . ASN A 1 273 ? 9.596 -0.340 -23.796 1.00 78.06 273 ASN A CA 1
ATOM 2242 C C . ASN A 1 273 ? 8.822 0.805 -24.468 1.00 78.06 273 ASN A C 1
ATOM 2244 O O . ASN A 1 273 ? 9.317 1.417 -25.414 1.00 78.06 273 ASN A O 1
ATOM 2248 N N . ARG A 1 274 ? 7.598 1.093 -24.014 1.00 83.25 274 ARG A N 1
ATOM 2249 C CA . ARG A 1 274 ? 6.787 2.216 -24.510 1.00 83.25 274 ARG A CA 1
ATOM 2250 C C . ARG A 1 274 ? 6.797 3.352 -23.494 1.00 83.25 274 ARG A C 1
ATOM 2252 O O . ARG A 1 274 ? 6.784 3.094 -22.294 1.00 83.25 274 ARG A O 1
ATOM 2259 N N . ALA A 1 275 ? 6.758 4.595 -23.973 1.00 84.75 275 ALA A N 1
ATOM 2260 C CA . ALA A 1 275 ? 6.695 5.777 -23.110 1.00 84.75 275 ALA A CA 1
ATOM 2261 C C . ALA A 1 275 ? 5.508 5.713 -22.130 1.00 84.75 275 ALA A C 1
ATOM 2263 O O . ALA A 1 275 ? 5.668 6.014 -20.950 1.00 84.75 275 ALA A O 1
ATOM 2264 N N . THR A 1 276 ? 4.358 5.212 -22.591 1.00 86.81 276 THR A N 1
ATOM 2265 C CA . THR A 1 276 ? 3.160 5.007 -21.767 1.00 86.81 276 THR A CA 1
ATOM 2266 C C . THR A 1 276 ? 3.403 4.028 -20.619 1.00 86.81 276 THR A C 1
ATOM 2268 O O . THR A 1 276 ? 3.041 4.316 -19.484 1.00 86.81 276 THR A O 1
ATOM 2271 N N . ALA A 1 277 ? 4.083 2.904 -20.867 1.00 85.06 277 ALA A N 1
ATOM 2272 C CA . ALA A 1 277 ? 4.416 1.926 -19.831 1.00 85.06 277 ALA A CA 1
ATOM 2273 C C . ALA A 1 277 ? 5.380 2.498 -18.779 1.00 85.06 277 ALA A C 1
ATOM 2275 O O . ALA A 1 277 ? 5.207 2.240 -17.588 1.00 85.06 277 ALA A O 1
ATOM 2276 N N . VAL A 1 278 ? 6.352 3.310 -19.217 1.00 89.06 278 VAL A N 1
ATOM 2277 C CA . VAL A 1 278 ? 7.286 4.013 -18.326 1.00 89.06 278 VAL A CA 1
ATOM 2278 C C . VAL A 1 278 ? 6.526 4.988 -17.429 1.00 89.06 278 VAL A C 1
ATOM 2280 O O . VAL A 1 278 ? 6.632 4.896 -16.210 1.00 89.06 278 VAL A O 1
ATOM 2283 N N . LEU A 1 279 ? 5.717 5.881 -18.008 1.00 90.62 279 LEU A N 1
ATOM 2284 C CA . LEU A 1 279 ? 4.938 6.863 -17.246 1.00 90.62 279 LEU A CA 1
ATOM 2285 C C . LEU A 1 279 ? 3.967 6.185 -16.276 1.00 90.62 279 LEU A C 1
ATOM 2287 O O . LEU A 1 279 ? 3.935 6.538 -15.100 1.00 90.62 279 LEU A O 1
ATOM 2291 N N . ARG A 1 280 ? 3.243 5.158 -16.732 1.00 90.50 280 ARG A N 1
ATOM 2292 C CA . ARG A 1 280 ? 2.333 4.360 -15.899 1.00 90.50 280 ARG A CA 1
ATOM 2293 C C . ARG A 1 280 ? 3.048 3.712 -14.717 1.00 90.50 280 ARG A C 1
ATOM 2295 O O . ARG A 1 280 ? 2.568 3.809 -13.593 1.00 90.50 280 ARG A O 1
ATOM 2302 N N . GLY A 1 281 ? 4.213 3.103 -14.945 1.00 90.12 281 GLY A N 1
ATOM 2303 C CA . GLY A 1 281 ? 5.017 2.514 -13.874 1.00 90.12 281 GLY A CA 1
ATOM 2304 C C . GLY A 1 281 ? 5.536 3.552 -12.875 1.00 90.12 281 GLY A C 1
ATOM 2305 O O . GLY A 1 281 ? 5.514 3.302 -11.669 1.00 90.12 281 GLY A O 1
ATOM 2306 N N . LEU A 1 282 ? 5.942 4.733 -13.356 1.00 92.44 282 LEU A N 1
ATOM 2307 C CA . LEU A 1 282 ? 6.402 5.822 -12.493 1.00 92.44 282 LEU A CA 1
ATOM 2308 C C . LEU A 1 282 ? 5.269 6.398 -11.632 1.00 92.44 282 LEU A C 1
ATOM 2310 O O . LEU A 1 282 ? 5.455 6.585 -10.428 1.00 92.44 282 LEU A O 1
ATOM 2314 N N . ILE A 1 283 ? 4.101 6.655 -12.230 1.00 92.62 283 ILE A N 1
ATOM 2315 C CA . ILE A 1 283 ? 2.907 7.151 -11.527 1.00 92.62 283 ILE A CA 1
ATOM 2316 C C . ILE A 1 283 ? 2.423 6.106 -10.522 1.00 92.62 283 ILE A C 1
ATOM 2318 O O . ILE A 1 283 ? 2.156 6.455 -9.376 1.00 92.62 283 ILE A O 1
ATOM 2322 N N . TYR A 1 284 ? 2.377 4.828 -10.914 1.00 91.62 284 TYR A N 1
ATOM 2323 C CA . TYR A 1 284 ? 1.999 3.728 -10.026 1.00 91.62 284 TYR A CA 1
ATOM 2324 C C . TYR A 1 284 ? 2.829 3.734 -8.738 1.00 91.62 284 TYR A C 1
ATOM 2326 O O . TYR A 1 284 ? 2.254 3.700 -7.655 1.00 91.62 284 TYR A O 1
ATOM 2334 N N . LEU A 1 285 ? 4.160 3.847 -8.833 1.00 90.88 285 LEU A N 1
ATOM 2335 C CA . LEU A 1 285 ? 5.015 3.899 -7.644 1.00 90.88 285 LEU A CA 1
ATOM 2336 C C . LEU A 1 285 ? 4.767 5.132 -6.772 1.00 90.88 285 LEU A C 1
ATOM 2338 O O . LEU A 1 285 ? 4.851 5.018 -5.551 1.00 90.88 285 LEU A O 1
ATOM 2342 N N . LEU A 1 286 ? 4.493 6.293 -7.371 1.00 90.88 286 LEU A N 1
ATOM 2343 C CA . LEU A 1 286 ? 4.202 7.514 -6.615 1.00 90.88 286 LEU A CA 1
ATOM 2344 C C . LEU A 1 286 ? 2.884 7.390 -5.850 1.00 90.88 286 LEU A C 1
ATOM 2346 O O . LEU A 1 286 ? 2.833 7.723 -4.670 1.00 90.88 286 LEU A O 1
ATOM 2350 N N . VAL A 1 287 ? 1.841 6.874 -6.501 1.00 87.31 287 VAL A N 1
ATOM 2351 C CA . VAL A 1 287 ? 0.525 6.671 -5.882 1.00 87.31 287 VAL A CA 1
ATOM 2352 C C . VAL A 1 287 ? 0.570 5.564 -4.824 1.00 87.31 287 VAL A C 1
ATOM 2354 O O . VAL A 1 287 ? -0.048 5.699 -3.775 1.00 87.31 287 VAL A O 1
ATOM 2357 N N . ASP A 1 288 ? 1.332 4.492 -5.053 1.00 84.44 288 ASP A N 1
ATOM 2358 C CA . ASP A 1 288 ? 1.511 3.405 -4.080 1.00 84.44 288 ASP A CA 1
ATOM 2359 C C . ASP A 1 288 ? 2.248 3.882 -2.813 1.00 84.44 288 ASP A C 1
ATOM 2361 O O . ASP A 1 288 ? 1.893 3.481 -1.708 1.00 84.44 288 ASP A O 1
ATOM 2365 N N . GLN A 1 289 ? 3.233 4.781 -2.954 1.00 84.06 289 GLN A N 1
ATOM 2366 C CA . GLN A 1 289 ? 3.937 5.388 -1.815 1.00 84.06 289 GLN A CA 1
ATOM 2367 C C . GLN A 1 289 ? 3.140 6.508 -1.135 1.00 84.06 289 GLN A C 1
ATOM 2369 O O . GLN A 1 289 ? 3.264 6.694 0.074 1.00 84.06 289 GLN A O 1
ATOM 2374 N N . GLN A 1 290 ? 2.327 7.251 -1.888 1.00 81.44 290 GLN A N 1
ATOM 2375 C CA . GLN A 1 290 ? 1.473 8.315 -1.371 1.00 81.44 290 GLN A CA 1
ATOM 2376 C C . GLN A 1 290 ? 0.028 8.131 -1.870 1.00 81.44 290 GLN A C 1
ATOM 2378 O O . GLN A 1 290 ? -0.369 8.744 -2.868 1.00 81.44 290 GLN A O 1
ATOM 2383 N N . PRO A 1 291 ? -0.795 7.344 -1.146 1.00 77.00 291 PRO A N 1
ATOM 2384 C CA . PRO A 1 291 ? -2.153 6.999 -1.570 1.00 77.00 291 PRO A CA 1
ATOM 2385 C C . PRO A 1 291 ? -3.074 8.194 -1.832 1.00 77.00 291 PRO A C 1
ATOM 2387 O O . PRO A 1 291 ? -3.981 8.089 -2.650 1.00 77.00 291 PRO A O 1
ATOM 2390 N N . SER A 1 292 ? -2.836 9.355 -1.209 1.00 74.19 292 SER A N 1
ATOM 2391 C CA . SER A 1 292 ? -3.634 10.567 -1.458 1.00 74.19 292 SER A CA 1
ATOM 2392 C C . SER A 1 292 ? -3.593 11.034 -2.920 1.00 74.19 292 SER A C 1
ATOM 2394 O O . SER A 1 292 ? -4.552 11.643 -3.400 1.00 74.19 292 SER A O 1
ATOM 2396 N N . LEU A 1 293 ? -2.527 10.692 -3.655 1.00 83.50 293 LEU A N 1
ATOM 2397 C CA . LEU A 1 293 ? -2.376 11.022 -5.072 1.00 83.50 293 LEU A CA 1
ATOM 2398 C C . LEU A 1 293 ? -3.313 10.222 -5.981 1.00 83.50 293 LEU A C 1
ATOM 2400 O O . LEU A 1 293 ? -3.505 10.611 -7.133 1.00 83.50 293 LEU A O 1
ATOM 2404 N N . VAL A 1 294 ? -3.921 9.136 -5.487 1.00 82.88 294 VAL A N 1
ATOM 2405 C CA . VAL A 1 294 ? -4.807 8.291 -6.297 1.00 82.88 294 VAL A CA 1
ATOM 2406 C C . VAL A 1 294 ? -5.992 9.073 -6.844 1.00 82.88 294 VAL A C 1
ATOM 2408 O O . VAL A 1 294 ? -6.417 8.823 -7.964 1.00 82.88 294 VAL A O 1
ATOM 2411 N N . SER A 1 295 ? -6.464 10.078 -6.103 1.00 80.56 295 SER A N 1
ATOM 2412 C CA . SER A 1 295 ? -7.562 10.958 -6.511 1.00 80.56 295 SER A CA 1
ATOM 2413 C C . SER A 1 295 ? -7.313 11.643 -7.862 1.00 80.56 295 SER A C 1
ATOM 2415 O O . SER A 1 295 ? -8.245 11.785 -8.650 1.00 80.56 295 SER A O 1
ATOM 2417 N N . HIS A 1 296 ? -6.059 11.990 -8.172 1.00 86.19 296 HIS A N 1
ATOM 2418 C CA . HIS A 1 296 ? -5.686 12.633 -9.435 1.00 86.19 296 HIS A CA 1
ATOM 2419 C C . HIS A 1 296 ? -5.747 11.687 -10.635 1.00 86.19 296 HIS A C 1
ATOM 2421 O O . HIS A 1 296 ? -6.024 12.130 -11.744 1.00 86.19 296 HIS A O 1
ATOM 2427 N N . VAL A 1 297 ? -5.489 10.395 -10.423 1.00 87.88 297 VAL A N 1
ATOM 2428 C CA . VAL A 1 297 ? -5.612 9.375 -11.475 1.00 87.88 297 VAL A CA 1
ATOM 2429 C C . VAL A 1 297 ? -7.060 8.903 -11.579 1.00 87.88 297 VAL A C 1
ATOM 2431 O O . VAL A 1 297 ? -7.588 8.726 -12.675 1.00 87.88 297 VAL A O 1
ATOM 2434 N N . GLN A 1 298 ? -7.718 8.743 -10.431 1.00 85.19 298 GLN A N 1
ATOM 2435 C CA . GLN A 1 298 ? -9.074 8.231 -10.329 1.00 85.19 298 GLN A CA 1
ATOM 2436 C C . GLN A 1 298 ? -10.087 9.150 -11.008 1.00 85.19 298 GLN A C 1
ATOM 2438 O O . GLN A 1 298 ? -10.980 8.636 -11.661 1.00 85.19 298 GLN A O 1
ATOM 2443 N N . ALA A 1 299 ? -9.931 10.476 -10.918 1.00 84.69 299 ALA A N 1
ATOM 2444 C CA . ALA A 1 299 ? -10.848 11.417 -11.563 1.00 84.69 299 ALA A CA 1
ATOM 2445 C C . ALA A 1 299 ? -10.976 11.165 -13.078 1.00 84.69 299 ALA A C 1
ATOM 2447 O O . ALA A 1 299 ? -12.084 11.035 -13.588 1.00 84.69 299 ALA A O 1
ATOM 2448 N N . SER A 1 300 ? -9.853 11.007 -13.784 1.00 85.69 300 SER A N 1
ATOM 2449 C CA . SER A 1 300 ? -9.862 10.689 -15.219 1.00 85.69 300 SER A CA 1
ATOM 2450 C C . SER A 1 300 ? -10.270 9.237 -15.496 1.00 85.69 300 SER A C 1
ATOM 2452 O O . SER A 1 300 ? -10.880 8.943 -16.524 1.00 85.69 300 SER A O 1
ATOM 2454 N N . TYR A 1 301 ? -9.931 8.309 -14.596 1.00 89.94 301 TYR A N 1
ATOM 2455 C CA . TYR A 1 301 ? -10.283 6.895 -14.743 1.00 89.94 301 TYR A CA 1
ATOM 2456 C C . TYR A 1 301 ? -11.781 6.640 -14.520 1.00 89.94 301 TYR A C 1
ATOM 2458 O O . TYR A 1 301 ? -12.340 5.755 -15.159 1.00 89.94 301 TYR A O 1
ATOM 2466 N N . ASP A 1 302 ? -12.453 7.415 -13.669 1.00 84.75 302 ASP A N 1
ATOM 2467 C CA . ASP A 1 302 ? -13.899 7.316 -13.444 1.00 84.75 302 ASP A CA 1
ATOM 2468 C C . ASP A 1 302 ? -14.691 7.620 -14.736 1.00 84.75 302 ASP A C 1
ATOM 2470 O O . ASP A 1 302 ? -15.756 7.044 -14.954 1.00 84.75 302 ASP A O 1
ATOM 2474 N N . GLU A 1 303 ? -14.148 8.460 -15.628 1.00 86.44 303 GLU A N 1
ATOM 2475 C CA . GLU A 1 303 ? -14.756 8.797 -16.925 1.00 86.44 303 GLU A CA 1
ATOM 2476 C C . GLU A 1 303 ? -14.395 7.798 -18.036 1.00 86.44 303 GLU A C 1
ATOM 2478 O O . GLU A 1 303 ? -15.271 7.303 -18.748 1.00 86.44 303 GLU A O 1
ATOM 2483 N N . ALA A 1 304 ? -13.103 7.500 -18.206 1.00 86.38 304 ALA A N 1
ATOM 2484 C CA . ALA A 1 304 ? -12.599 6.723 -19.344 1.00 86.38 304 ALA A CA 1
ATOM 2485 C C . ALA A 1 304 ? -12.408 5.222 -19.043 1.00 86.38 304 ALA A C 1
ATOM 2487 O O . ALA A 1 304 ? -12.246 4.403 -19.954 1.00 86.38 304 ALA A O 1
ATOM 2488 N N . GLY A 1 305 ? -12.406 4.834 -17.768 1.00 88.19 305 GLY A N 1
ATOM 2489 C CA . GLY A 1 305 ? -12.080 3.486 -17.319 1.00 88.19 305 GLY A CA 1
ATOM 2490 C C . GLY A 1 305 ? -10.721 3.018 -17.840 1.00 88.19 305 GLY A C 1
ATOM 2491 O O . GLY A 1 305 ? -9.768 3.781 -17.980 1.00 88.19 305 GLY A O 1
ATOM 2492 N N . LYS A 1 306 ? -10.639 1.732 -18.189 1.00 87.38 306 LYS A N 1
ATOM 2493 C CA . LYS A 1 306 ? -9.413 1.104 -18.701 1.00 87.38 306 LYS A CA 1
ATOM 2494 C C . LYS A 1 306 ? -8.892 1.730 -20.003 1.00 87.38 306 LYS A C 1
ATOM 2496 O O . LYS A 1 306 ? -7.689 1.678 -20.251 1.00 87.38 306 LYS A O 1
ATOM 2501 N N . ALA A 1 307 ? -9.767 2.347 -20.805 1.00 86.12 307 ALA A N 1
ATOM 2502 C CA . ALA A 1 307 ? -9.379 2.990 -22.061 1.00 86.12 307 ALA A CA 1
ATOM 2503 C C . ALA A 1 307 ? -8.387 4.141 -21.843 1.00 86.12 307 ALA A C 1
ATOM 2505 O O . ALA A 1 307 ? -7.518 4.334 -22.690 1.00 86.12 307 ALA A O 1
ATOM 2506 N N . LEU A 1 308 ? -8.425 4.788 -20.667 1.00 85.69 308 LEU A N 1
ATOM 2507 C CA . LEU A 1 308 ? -7.478 5.831 -20.254 1.00 85.69 308 LEU A CA 1
ATOM 2508 C C . LEU A 1 308 ? -6.009 5.432 -20.452 1.00 85.69 308 LEU A C 1
ATOM 2510 O O . LEU A 1 308 ? -5.154 6.286 -20.650 1.00 85.69 308 LEU A O 1
ATOM 2514 N N . PHE A 1 309 ? -5.702 4.137 -20.347 1.00 84.19 309 PHE A N 1
ATOM 2515 C CA . PHE A 1 309 ? -4.332 3.634 -20.386 1.00 84.19 309 PHE A CA 1
ATOM 2516 C C . PHE A 1 309 ? -3.990 2.838 -21.649 1.00 84.19 309 PHE A C 1
ATOM 2518 O O . PHE A 1 309 ? -2.859 2.348 -21.761 1.00 84.19 309 PHE A O 1
ATOM 2525 N N . GLU A 1 310 ? -4.961 2.624 -22.538 1.00 81.00 310 GLU A N 1
ATOM 2526 C CA . GLU A 1 310 ? -4.867 1.651 -23.633 1.00 81.00 310 GLU A CA 1
ATOM 2527 C C . GLU A 1 310 ? -5.275 2.201 -24.999 1.00 81.00 310 GLU A C 1
ATOM 2529 O O . GLU A 1 310 ? -4.936 1.582 -26.010 1.00 81.00 310 GLU A O 1
ATOM 2534 N N . ASP A 1 311 ? -6.004 3.316 -25.053 1.00 77.12 311 ASP A N 1
ATOM 2535 C CA . ASP A 1 311 ? -6.466 3.876 -26.316 1.00 77.12 311 ASP A CA 1
ATOM 2536 C C . ASP A 1 311 ? -5.347 4.588 -27.105 1.00 77.12 311 ASP A C 1
ATOM 2538 O O . ASP A 1 311 ? -4.188 4.663 -26.695 1.00 77.12 311 ASP A O 1
ATOM 2542 N N . ALA A 1 312 ? -5.684 5.072 -28.303 1.00 69.81 312 ALA A N 1
ATOM 2543 C CA . ALA A 1 312 ? -4.726 5.739 -29.185 1.00 69.81 312 ALA A CA 1
ATOM 2544 C C . ALA A 1 312 ? -4.246 7.108 -28.660 1.00 69.81 312 ALA A C 1
ATOM 2546 O O . ALA A 1 312 ? -3.281 7.648 -29.201 1.00 69.81 312 ALA A O 1
ATOM 2547 N N . ASN A 1 313 ? -4.920 7.656 -27.646 1.00 65.69 313 ASN A N 1
ATOM 2548 C CA . ASN A 1 313 ? -4.641 8.949 -27.029 1.00 65.69 313 ASN A CA 1
ATOM 2549 C C . ASN A 1 313 ? -3.968 8.813 -25.646 1.00 65.69 313 ASN A C 1
ATOM 2551 O O . ASN A 1 313 ? -3.734 9.837 -25.000 1.00 65.69 313 ASN A O 1
ATOM 2555 N N . ALA A 1 314 ? -3.669 7.583 -25.206 1.00 60.00 314 ALA A N 1
ATOM 2556 C CA . ALA A 1 314 ? -3.002 7.257 -23.943 1.00 60.00 314 ALA A CA 1
ATOM 2557 C C . ALA A 1 314 ? -1.480 7.491 -23.947 1.00 60.00 314 ALA A C 1
ATOM 2559 O O . ALA A 1 314 ? -0.826 7.357 -25.012 1.00 60.00 314 ALA A O 1
#

Mean predicted aligned error: 14.01 Å

Solvent-accessible surface area (backbone atoms only — not comparable to full-atom values): 18964 Å² total; per-residue (Å²): 86,44,32,39,30,71,45,97,89,78,47,70,46,83,46,81,36,56,89,89,65,63,75,75,24,24,35,51,45,64,68,78,63,99,48,70,86,36,47,36,36,28,70,28,58,77,69,67,70,27,76,88,31,70,41,29,56,59,52,50,52,47,45,54,52,23,52,75,71,71,29,66,25,32,36,43,69,60,40,48,40,54,73,86,42,63,69,55,39,53,51,44,68,75,38,45,63,59,55,54,74,69,37,76,42,78,46,78,48,61,91,87,67,81,80,84,82,84,74,99,77,78,92,72,93,80,68,90,74,72,63,83,71,50,98,55,96,73,57,67,33,52,71,35,62,68,41,24,76,80,65,62,44,89,77,81,88,70,87,90,67,45,35,69,51,40,38,49,53,53,50,51,52,41,50,50,52,52,48,50,54,53,66,45,37,87,56,57,46,70,60,50,50,53,49,53,30,59,76,66,78,48,81,61,68,78,72,30,52,67,53,65,74,32,69,69,47,46,43,40,74,72,41,93,85,39,84,76,86,84,90,83,78,65,91,90,69,50,63,69,61,31,50,52,44,50,50,52,50,48,67,74,69,49,56,96,88,58,86,82,63,61,69,77,69,42,96,89,41,79,78,45,67,39,72,60,41,44,51,31,27,30,50,44,42,48,28,73,76,39,49,81,52,41,58,74,56,45,60,58,32,75,76,49,42,70,49,55,73,67,44,98,87,80